Protein AF-A0A7S0B113-F1 (afdb_monomer_lite)

Secondary structure (DSSP, 8-state):
-PPPHHHHHTTSS-EEEEEEEEESS---EEEETTEEEEEEPPTTSPPPP--SS---EEEEEEEEEEE-----HHHHHTT--HHHHHHHHHHHHHHTT-SEEEEESEEHHHHHHHHHHHHHTT--EEEE--EEEEETTTEEEEEE--EEEETTTEEEEEEEEEESSS-TTSTT---TT-SS--EEEEEEEEEPP--TT--TTS--EEEEEEEE---SS-HHHHHHHHH--

Sequence (229 aa):
RVWEAPDIMRWSTRMRSCRLLATGFSMGIVLHHDFMAMFFWPSGRQAPSKDKQGYEAIAAFTVMSFNLRYDNAEDYRHGRGWEHRRAAVAALIAKHEADIVGIQEGLAGQLRQLQSDLLESNANYSSCGVARDLYLGWFPTGEHCAILFRRDSVDCLEESTFALSETPSRLGSRSWDSACPRIATYGWFRIRRAEEGADERSPCLCALLLNTHLDHRSEQARAEGSRLI

Structure (mmCIF, N/CA/C/O backbone):
data_AF-A0A7S0B113-F1
#
_entry.id   AF-A0A7S0B113-F1
#
loop_
_atom_site.group_PDB
_atom_site.id
_atom_site.type_symbol
_atom_site.label_atom_id
_atom_site.label_alt_id
_atom_site.label_comp_id
_atom_site.label_asym_id
_atom_site.label_entity_id
_atom_site.label_seq_id
_atom_site.pdbx_PDB_ins_code
_atom_site.Cartn_x
_atom_site.Cartn_y
_atom_site.Cartn_z
_atom_site.occupancy
_atom_site.B_iso_or_equiv
_atom_site.auth_seq_id
_atom_site.auth_comp_id
_atom_site.auth_asym_id
_atom_site.auth_atom_id
_atom_site.pdbx_PDB_model_num
ATOM 1 N N . ARG A 1 1 ? -19.783 -6.552 -17.815 1.00 48.31 1 ARG A N 1
ATOM 2 C CA . ARG A 1 1 ? -20.297 -7.491 -16.784 1.00 48.31 1 ARG A CA 1
ATOM 3 C C . ARG A 1 1 ? -19.688 -7.035 -15.466 1.00 48.31 1 ARG A C 1
ATOM 5 O O . ARG A 1 1 ? -18.475 -6.887 -15.436 1.00 48.31 1 ARG A O 1
ATOM 12 N N . VAL A 1 2 ? -20.500 -6.713 -14.459 1.00 50.31 2 VAL A N 1
ATOM 13 C CA . VAL A 1 2 ? -20.007 -6.315 -13.126 1.00 50.31 2 VAL A CA 1
ATOM 14 C C . VAL A 1 2 ? -19.483 -7.574 -12.434 1.00 50.31 2 VAL A C 1
ATOM 16 O O . VAL A 1 2 ? -20.152 -8.603 -12.499 1.00 50.31 2 VAL A O 1
ATOM 19 N N . TRP A 1 3 ? -18.267 -7.526 -11.890 1.00 43.97 3 TRP A N 1
ATOM 20 C CA . TRP A 1 3 ? -17.642 -8.673 -11.224 1.00 43.97 3 TRP A CA 1
ATOM 21 C C . TRP A 1 3 ? -18.123 -8.761 -9.777 1.00 43.97 3 TRP A C 1
ATOM 23 O O . TRP A 1 3 ? -18.221 -7.735 -9.106 1.00 43.97 3 TRP A O 1
ATOM 33 N N . GLU A 1 4 ? -18.392 -9.971 -9.286 1.00 45.41 4 GLU A N 1
ATOM 34 C CA . GLU A 1 4 ? -18.739 -10.209 -7.882 1.00 45.41 4 GLU A CA 1
ATOM 35 C C . GLU A 1 4 ? -17.517 -10.693 -7.079 1.00 45.41 4 GLU A C 1
ATOM 37 O O . GLU A 1 4 ? -16.486 -11.086 -7.631 1.00 45.41 4 GLU A O 1
ATOM 42 N N . ALA A 1 5 ? -17.618 -10.686 -5.746 1.00 48.84 5 ALA A N 1
ATOM 43 C CA . ALA A 1 5 ? -16.545 -11.104 -4.836 1.00 48.84 5 ALA A CA 1
ATOM 44 C C . ALA A 1 5 ? -15.865 -12.457 -5.190 1.00 48.84 5 ALA A C 1
ATOM 46 O O . ALA A 1 5 ? -14.634 -12.533 -5.094 1.00 48.84 5 ALA A O 1
ATOM 47 N N . PRO A 1 6 ? -16.586 -13.515 -5.629 1.00 47.25 6 PRO A N 1
ATOM 48 C CA . PRO A 1 6 ? -15.964 -14.781 -6.030 1.00 47.25 6 PRO A CA 1
ATOM 49 C C . PRO A 1 6 ? -15.078 -14.667 -7.276 1.00 47.25 6 PRO A C 1
ATOM 51 O O . PRO A 1 6 ? -14.086 -15.389 -7.390 1.00 47.25 6 PRO A O 1
ATOM 54 N N . ASP A 1 7 ? -15.411 -13.758 -8.195 1.00 49.94 7 ASP A N 1
ATOM 55 C CA . ASP A 1 7 ? -14.657 -13.554 -9.429 1.00 49.94 7 ASP A CA 1
ATOM 56 C C . ASP A 1 7 ? -13.338 -12.814 -9.153 1.00 49.94 7 ASP A C 1
ATOM 58 O O . ASP A 1 7 ? -12.309 -13.122 -9.756 1.00 49.94 7 ASP A O 1
ATOM 62 N N . ILE A 1 8 ? -13.337 -11.895 -8.180 1.00 50.84 8 ILE A N 1
ATOM 63 C CA . ILE A 1 8 ? -12.128 -11.190 -7.725 1.00 50.84 8 ILE A CA 1
ATOM 64 C C . ILE A 1 8 ? -11.171 -12.134 -7.005 1.00 50.84 8 ILE A C 1
ATOM 66 O O . ILE A 1 8 ? -9.978 -12.118 -7.291 1.00 50.84 8 ILE A O 1
ATOM 70 N N . MET A 1 9 ? -11.679 -12.983 -6.111 1.00 45.66 9 MET A N 1
ATOM 71 C CA . MET A 1 9 ? -10.859 -13.912 -5.318 1.00 45.66 9 MET A CA 1
ATOM 72 C C . MET A 1 9 ? -10.105 -14.943 -6.173 1.00 45.66 9 MET A C 1
ATOM 74 O O . MET A 1 9 ? -9.096 -15.487 -5.734 1.00 45.66 9 MET A O 1
ATOM 78 N N . ARG A 1 10 ? -10.571 -15.220 -7.399 1.00 45.91 10 ARG A N 1
ATOM 79 C CA . ARG A 1 10 ? -9.872 -16.098 -8.353 1.00 45.91 10 ARG A CA 1
ATOM 80 C C . ARG A 1 10 ? -8.735 -15.405 -9.110 1.00 45.91 10 ARG A C 1
ATOM 82 O O . ARG A 1 10 ? -7.944 -16.104 -9.738 1.00 45.91 10 ARG A O 1
ATOM 89 N N . TRP A 1 11 ? -8.669 -14.071 -9.095 1.00 40.38 11 TRP A N 1
ATOM 90 C CA . TRP A 1 11 ? -7.776 -13.287 -9.960 1.00 40.38 11 TRP A CA 1
ATOM 91 C C . TRP A 1 11 ? -6.886 -12.283 -9.225 1.00 40.38 11 TRP A C 1
ATOM 93 O O . TRP A 1 11 ? -5.783 -12.016 -9.703 1.00 40.38 11 TRP A O 1
ATOM 103 N N . SER A 1 12 ? -7.297 -11.758 -8.064 1.00 40.91 12 SER A N 1
ATOM 104 C CA . SER A 1 12 ? -6.331 -11.167 -7.142 1.00 40.91 12 SER A CA 1
ATOM 105 C C . SER A 1 12 ? -5.457 -12.315 -6.656 1.00 40.91 12 SER A C 1
ATOM 107 O O . SER A 1 12 ? -5.905 -13.255 -6.005 1.00 40.91 12 SER A O 1
ATOM 109 N N . THR A 1 13 ? -4.196 -12.314 -7.070 1.00 39.47 13 THR A N 1
ATOM 110 C CA . THR A 1 13 ? -3.318 -13.466 -6.861 1.00 39.47 13 THR A CA 1
ATOM 111 C C . THR A 1 13 ? -3.114 -13.773 -5.376 1.00 39.47 13 THR A C 1
ATOM 113 O O . THR A 1 13 ? -2.747 -14.904 -5.056 1.00 39.47 13 THR A O 1
ATOM 116 N N . ARG A 1 14 ? -3.357 -12.810 -4.464 1.00 57.06 14 ARG A N 1
ATOM 117 C CA . ARG A 1 14 ? -3.240 -12.954 -3.001 1.00 57.06 14 ARG A CA 1
ATOM 118 C C . ARG A 1 14 ? -4.110 -11.921 -2.261 1.00 57.06 14 ARG A C 1
ATOM 120 O O . ARG A 1 14 ? -3.672 -10.796 -2.053 1.00 57.06 14 ARG A O 1
ATOM 127 N N . MET A 1 15 ? -5.314 -12.299 -1.826 1.00 51.59 15 MET A N 1
ATOM 128 C CA . MET A 1 15 ? -6.054 -11.576 -0.776 1.00 51.59 15 MET A CA 1
ATOM 129 C C . MET A 1 15 ? -5.970 -12.381 0.519 1.00 51.59 15 MET A C 1
ATOM 131 O O . MET A 1 15 ? -6.267 -13.577 0.522 1.00 51.59 15 MET A O 1
ATOM 135 N N . ARG A 1 16 ? -5.567 -11.743 1.623 1.00 66.31 16 ARG A N 1
ATOM 136 C CA . ARG A 1 16 ? -5.584 -12.362 2.957 1.00 66.31 16 ARG A CA 1
ATOM 137 C C . ARG A 1 16 ? -6.008 -11.348 4.007 1.00 66.31 16 ARG A C 1
ATOM 139 O O . ARG A 1 16 ? -5.510 -10.229 4.014 1.00 66.31 16 ARG A O 1
ATOM 146 N N . SER A 1 17 ? -6.900 -11.761 4.902 1.00 56.00 17 SER A N 1
ATOM 147 C CA . SER A 1 17 ? -7.325 -10.984 6.069 1.00 56.00 17 SER A CA 1
ATOM 148 C C . SER A 1 17 ? -7.042 -11.766 7.344 1.00 56.00 17 SER A C 1
ATOM 150 O O . SER A 1 17 ? -7.318 -12.967 7.392 1.00 56.00 17 SER A O 1
ATOM 152 N N . CYS A 1 18 ? -6.550 -11.097 8.380 1.00 67.62 18 CYS A N 1
ATOM 153 C CA . CYS A 1 18 ? -6.326 -11.689 9.692 1.00 67.62 18 CYS A CA 1
ATOM 154 C C . CYS A 1 18 ? -6.860 -10.748 10.774 1.00 67.62 18 CYS A C 1
ATOM 156 O O . CYS A 1 18 ? -6.548 -9.556 10.771 1.00 67.62 18 CYS A O 1
ATOM 158 N N . ARG A 1 19 ? -7.666 -11.283 11.697 1.00 67.38 19 ARG A N 1
ATOM 159 C CA . ARG A 1 19 ? -8.078 -10.559 12.901 1.00 67.38 19 ARG A CA 1
ATOM 160 C C . ARG A 1 19 ? -7.013 -10.758 13.967 1.00 67.38 19 ARG A C 1
ATOM 162 O O . ARG A 1 19 ? -6.698 -11.896 14.312 1.00 67.38 19 ARG A O 1
ATOM 169 N N . LEU A 1 20 ? -6.479 -9.659 14.480 1.00 61.19 20 LEU A N 1
ATOM 170 C CA . LEU A 1 20 ? -5.424 -9.667 15.480 1.00 61.19 20 LEU A CA 1
ATOM 171 C C . LEU A 1 20 ? -5.986 -9.299 16.844 1.00 61.19 20 LEU A C 1
ATOM 173 O O . LEU A 1 20 ? -6.752 -8.347 16.989 1.00 61.19 20 LEU A O 1
ATOM 177 N N . LEU A 1 21 ? -5.601 -10.094 17.839 1.00 53.69 21 LEU A N 1
ATOM 178 C CA . LEU A 1 21 ? -5.971 -9.919 19.236 1.00 53.69 21 LEU A CA 1
ATOM 179 C C . LEU A 1 21 ? -4.705 -9.584 20.018 1.00 53.69 21 LEU A C 1
ATOM 181 O O . LEU A 1 21 ? -3.816 -10.423 20.145 1.00 53.69 21 LEU A O 1
ATOM 185 N N . ALA A 1 22 ? -4.621 -8.358 20.532 1.00 54.69 22 ALA A N 1
ATOM 186 C CA . ALA A 1 22 ? -3.549 -7.974 21.438 1.00 54.69 22 ALA A CA 1
ATOM 187 C C . ALA A 1 22 ? -3.977 -8.278 22.878 1.00 54.69 22 ALA A C 1
ATOM 189 O O . ALA A 1 22 ? -4.770 -7.550 23.478 1.00 54.69 22 ALA A O 1
ATOM 190 N N . THR A 1 23 ? -3.452 -9.366 23.434 1.00 47.56 23 THR A N 1
ATOM 191 C CA . THR A 1 23 ? -3.652 -9.757 24.833 1.00 47.56 23 THR A CA 1
ATOM 192 C C . THR A 1 23 ? -2.383 -9.432 25.605 1.00 47.56 23 THR A C 1
ATOM 194 O O . THR A 1 23 ? -1.395 -10.092 25.333 1.00 47.56 23 THR A O 1
ATOM 197 N N . GLY A 1 24 ? -2.400 -8.446 26.514 1.00 40.19 24 GLY A N 1
ATOM 198 C CA . GLY A 1 24 ? -1.461 -8.142 27.627 1.00 40.19 24 GLY A CA 1
ATOM 199 C C . GLY A 1 24 ? 0.074 -8.286 27.494 1.00 40.19 24 GLY A C 1
ATOM 200 O O . GLY A 1 24 ? 0.802 -7.479 28.059 1.00 40.19 24 GLY A O 1
ATOM 201 N N . PHE A 1 25 ? 0.578 -9.302 26.805 1.00 43.53 25 PHE A N 1
ATOM 202 C CA . PHE A 1 25 ? 1.964 -9.675 26.575 1.00 43.53 25 PHE A CA 1
ATOM 203 C C . PHE A 1 25 ? 2.085 -10.360 25.204 1.00 43.53 25 PHE A C 1
ATOM 205 O O . PHE A 1 25 ? 1.951 -11.578 25.112 1.00 43.53 25 PHE A O 1
ATOM 212 N N . SER A 1 26 ? 2.374 -9.615 24.134 1.00 38.03 26 SER A N 1
ATOM 213 C CA . SER A 1 26 ? 2.901 -10.224 22.903 1.00 38.03 26 SER A CA 1
ATOM 214 C C . SER A 1 26 ? 3.464 -9.189 21.933 1.00 38.03 26 SER A C 1
ATOM 216 O O . SER A 1 26 ? 2.735 -8.338 21.427 1.00 38.03 26 SER A O 1
ATOM 218 N N . MET A 1 27 ? 4.750 -9.338 21.616 1.00 36.97 27 MET A N 1
ATOM 219 C CA . MET A 1 27 ? 5.329 -8.924 20.341 1.00 36.97 27 MET A CA 1
ATOM 220 C C . MET A 1 27 ? 4.936 -10.008 19.329 1.00 36.97 27 MET A C 1
ATOM 222 O O . MET A 1 27 ? 5.442 -11.126 19.385 1.00 36.97 27 MET A O 1
ATOM 226 N N . GLY A 1 28 ? 3.947 -9.728 18.485 1.00 43.09 28 GLY A N 1
ATOM 227 C CA . GLY A 1 28 ? 3.534 -10.621 17.401 1.00 43.09 28 GLY A CA 1
ATOM 228 C C . GLY A 1 28 ? 4.085 -10.113 16.075 1.00 43.09 28 GLY A C 1
ATOM 229 O O . GLY A 1 28 ? 4.045 -8.909 15.832 1.00 43.09 28 GLY A O 1
ATOM 230 N N . ILE A 1 29 ? 4.586 -11.014 15.229 1.00 44.81 29 ILE A N 1
ATOM 231 C CA . ILE A 1 29 ? 4.904 -10.705 13.833 1.00 44.81 29 ILE A CA 1
ATOM 232 C C . ILE A 1 29 ? 3.926 -11.486 12.963 1.00 44.81 29 ILE A C 1
ATOM 234 O O . ILE A 1 29 ? 3.925 -12.717 12.981 1.00 44.81 29 ILE A O 1
ATOM 238 N N . VAL A 1 30 ? 3.090 -10.785 12.199 1.00 49.97 30 VAL A N 1
ATOM 239 C CA . VAL A 1 30 ? 2.337 -11.421 11.112 1.00 49.97 30 VAL A CA 1
ATOM 240 C C . VAL A 1 30 ? 3.153 -11.240 9.852 1.00 49.97 30 VAL A C 1
ATOM 242 O O . VAL A 1 30 ? 3.221 -10.133 9.325 1.00 49.97 30 VAL A O 1
ATOM 245 N N . LEU A 1 31 ? 3.783 -12.320 9.393 1.00 39.78 31 LEU A N 1
ATOM 246 C CA . LEU A 1 31 ? 4.480 -12.350 8.114 1.00 39.78 31 LEU A CA 1
ATOM 247 C C . LEU A 1 31 ? 3.558 -12.930 7.054 1.00 39.78 31 LEU A C 1
ATOM 249 O O . LEU A 1 31 ? 3.201 -14.108 7.079 1.00 39.78 31 LEU A O 1
ATOM 253 N N . HIS A 1 32 ? 3.213 -12.095 6.088 1.00 53.94 32 HIS A N 1
ATOM 254 C CA . HIS A 1 32 ? 2.831 -12.538 4.767 1.00 53.94 32 HIS A CA 1
ATOM 255 C C . HIS A 1 32 ? 3.933 -12.158 3.783 1.00 53.94 32 HIS A C 1
ATOM 257 O O . HIS A 1 32 ? 4.599 -11.152 3.993 1.00 53.94 32 HIS A O 1
ATOM 263 N N . HIS A 1 33 ? 4.110 -12.917 2.694 1.00 52.25 33 HIS A N 1
ATOM 264 C CA . HIS A 1 33 ? 5.141 -12.638 1.673 1.00 52.25 33 HIS A CA 1
ATOM 265 C C . HIS A 1 33 ? 5.191 -11.175 1.180 1.00 52.25 33 HIS A C 1
ATOM 267 O O . HIS A 1 33 ? 6.213 -10.767 0.641 1.00 52.25 33 HIS A O 1
ATOM 273 N N . ASP A 1 34 ? 4.113 -10.409 1.379 1.00 61.09 34 ASP A N 1
ATOM 274 C CA . ASP A 1 34 ? 3.922 -9.051 0.874 1.00 61.09 34 ASP A CA 1
ATOM 275 C C . ASP A 1 34 ? 3.471 -8.051 1.980 1.00 61.09 34 ASP A C 1
ATOM 277 O O . ASP A 1 34 ? 3.183 -6.892 1.695 1.00 61.09 34 ASP A O 1
ATOM 281 N N . PHE A 1 35 ? 3.368 -8.475 3.252 1.00 51.22 35 PHE A N 1
ATOM 282 C CA . PHE A 1 35 ? 2.883 -7.631 4.359 1.00 51.22 35 PHE A CA 1
ATOM 283 C C . PHE A 1 35 ? 3.424 -8.094 5.713 1.00 51.22 35 PHE A C 1
ATOM 285 O O . PHE A 1 35 ? 3.303 -9.271 6.055 1.00 51.22 35 PHE A O 1
ATOM 292 N N . MET A 1 36 ? 3.964 -7.162 6.496 1.00 55.97 36 MET A N 1
ATOM 293 C CA . MET A 1 36 ? 4.510 -7.414 7.826 1.00 55.97 36 MET A CA 1
ATOM 294 C C . MET A 1 36 ? 3.885 -6.467 8.852 1.00 55.97 36 MET A C 1
ATOM 296 O O . MET A 1 36 ? 3.808 -5.264 8.630 1.00 55.97 36 MET A O 1
ATOM 300 N N . ALA A 1 37 ? 3.462 -6.996 9.998 1.00 57.75 37 ALA A N 1
ATOM 301 C CA . ALA A 1 37 ? 2.992 -6.191 11.127 1.00 57.75 37 ALA A CA 1
ATOM 302 C C . ALA A 1 37 ? 3.757 -6.565 12.399 1.00 57.75 37 ALA A C 1
ATOM 304 O O . ALA A 1 37 ? 3.880 -7.753 12.694 1.00 57.75 37 ALA A O 1
ATOM 305 N N . MET A 1 38 ? 4.240 -5.563 13.138 1.00 58.03 38 MET A N 1
ATOM 306 C CA . MET A 1 38 ? 4.925 -5.689 14.428 1.00 58.03 38 MET A CA 1
ATOM 307 C C . MET A 1 38 ? 4.212 -4.862 15.507 1.00 58.03 38 MET A C 1
ATOM 309 O O . MET A 1 38 ? 3.807 -3.725 15.264 1.00 58.03 38 MET A O 1
ATOM 313 N N . PHE A 1 39 ? 4.084 -5.410 16.719 1.00 59.12 39 PHE A N 1
ATOM 314 C CA . PHE A 1 39 ? 3.346 -4.788 17.831 1.00 59.12 39 PHE A CA 1
ATOM 315 C C . PHE A 1 39 ? 4.270 -4.326 18.950 1.00 59.12 39 PHE A C 1
ATOM 317 O O . PHE A 1 39 ? 5.107 -5.101 19.414 1.00 59.12 39 PHE A O 1
ATOM 324 N N . PHE A 1 40 ? 4.069 -3.092 19.422 1.00 52.00 40 PHE A N 1
ATOM 325 C CA . PHE A 1 40 ? 4.835 -2.520 20.526 1.00 52.00 40 PHE A CA 1
ATOM 326 C C . PHE A 1 40 ? 3.907 -1.998 21.624 1.00 52.00 40 PHE A C 1
ATOM 328 O O . PHE A 1 40 ? 2.949 -1.266 21.375 1.00 52.00 40 PHE A O 1
ATOM 335 N N . TRP A 1 41 ? 4.216 -2.370 22.865 1.00 47.47 41 TRP A N 1
ATOM 336 C CA . TRP A 1 41 ? 3.544 -1.850 24.051 1.00 47.47 41 TRP A CA 1
ATOM 337 C C . TRP A 1 41 ? 4.295 -0.619 24.577 1.00 47.47 41 TRP A C 1
ATOM 339 O O . TRP A 1 41 ? 5.520 -0.693 24.713 1.00 47.47 41 TRP A O 1
ATOM 349 N N . PRO A 1 42 ? 3.620 0.495 24.922 1.00 43.12 42 PRO A N 1
ATOM 350 C CA . PRO A 1 42 ? 4.294 1.632 25.535 1.00 43.12 42 PRO A CA 1
ATOM 351 C C . PRO A 1 42 ? 4.868 1.222 26.899 1.00 43.12 42 PRO A C 1
ATOM 353 O O . PRO A 1 42 ? 4.134 0.869 27.826 1.00 43.12 42 PRO A O 1
ATOM 356 N N . SER A 1 43 ? 6.191 1.267 27.041 1.00 37.69 43 SER A N 1
ATOM 357 C CA . SER A 1 43 ? 6.873 1.032 28.314 1.00 37.69 43 SER A CA 1
ATOM 358 C C . SER A 1 43 ? 6.453 2.093 29.339 1.00 37.69 43 SER A C 1
ATOM 360 O O . SER A 1 43 ? 6.701 3.277 29.121 1.00 37.69 43 SER A O 1
ATOM 362 N N . GLY A 1 44 ? 5.829 1.684 30.452 1.00 41.19 44 GLY A N 1
ATOM 363 C CA . GLY A 1 44 ? 5.539 2.586 31.580 1.00 41.19 44 GLY A CA 1
ATOM 364 C C . GLY A 1 44 ? 4.218 2.383 32.332 1.00 41.19 44 GLY A C 1
ATOM 365 O O . GLY A 1 44 ? 4.006 3.062 33.332 1.00 41.19 44 GLY A O 1
ATOM 366 N N . ARG A 1 45 ? 3.329 1.468 31.915 1.00 46.66 45 ARG A N 1
ATOM 367 C CA . ARG A 1 45 ? 2.113 1.125 32.686 1.00 46.66 45 ARG A CA 1
ATOM 368 C C . ARG A 1 45 ? 2.214 -0.277 33.284 1.00 46.66 45 ARG A C 1
ATOM 370 O O . ARG A 1 45 ? 2.660 -1.201 32.606 1.00 46.66 45 ARG A O 1
ATOM 377 N N . GLN A 1 46 ? 1.824 -0.408 34.556 1.00 39.59 46 GLN A N 1
ATOM 378 C CA . GLN A 1 46 ? 1.752 -1.683 35.276 1.00 39.59 46 GLN A CA 1
ATOM 379 C C . GLN A 1 46 ? 0.918 -2.698 34.486 1.00 39.59 46 GLN A C 1
ATOM 381 O O . GLN A 1 46 ? -0.146 -2.361 33.965 1.00 39.59 46 GLN A O 1
ATOM 386 N N . ALA A 1 47 ? 1.408 -3.937 34.413 1.00 40.69 47 ALA A N 1
ATOM 387 C CA . ALA A 1 47 ? 0.638 -5.051 33.880 1.00 40.69 47 ALA A CA 1
ATOM 388 C C . ALA A 1 47 ? -0.653 -5.236 34.707 1.00 40.69 47 ALA A C 1
ATOM 390 O O . ALA A 1 47 ? -0.589 -5.104 35.934 1.00 40.69 47 ALA A O 1
ATOM 391 N N . PRO A 1 48 ? -1.800 -5.562 34.080 1.00 41.47 48 PRO A N 1
ATOM 392 C CA . PRO A 1 48 ? -3.002 -5.938 34.820 1.00 41.47 48 PRO A CA 1
ATOM 393 C C . PRO A 1 48 ? -2.695 -7.112 35.766 1.00 41.47 48 PRO A C 1
ATOM 395 O O . PRO A 1 48 ? -1.956 -8.032 35.394 1.00 41.47 48 PRO A O 1
ATOM 398 N N . SER A 1 49 ? -3.221 -7.077 36.995 1.00 38.84 49 SER A N 1
ATOM 399 C CA . SER A 1 49 ? -3.004 -8.136 37.987 1.00 38.84 49 SER A CA 1
ATOM 400 C C . SER A 1 49 ? -3.588 -9.473 37.514 1.00 38.84 49 SER A C 1
ATOM 402 O O . SER A 1 49 ? -4.589 -9.530 36.800 1.00 38.84 49 SER A O 1
ATOM 404 N N . LYS A 1 50 ? -2.933 -10.575 37.907 1.00 40.41 50 LYS A N 1
ATOM 405 C CA . LYS A 1 50 ? -3.355 -11.959 37.634 1.00 40.41 50 LYS A CA 1
ATOM 406 C C . LYS A 1 50 ? -4.600 -12.335 38.454 1.00 40.41 50 LYS A C 1
ATOM 408 O O . LYS A 1 50 ? -4.507 -13.193 39.325 1.00 40.41 50 LYS A O 1
ATOM 413 N N . ASP A 1 51 ? -5.761 -11.770 38.154 1.00 41.28 51 ASP A N 1
ATOM 414 C CA . ASP A 1 51 ? -7.014 -12.191 38.787 1.00 41.28 51 ASP A CA 1
ATOM 415 C C . ASP A 1 51 ? -7.964 -12.829 37.761 1.00 41.28 51 ASP A C 1
ATOM 417 O O . ASP A 1 51 ? -8.688 -12.166 37.037 1.00 41.28 51 ASP A O 1
ATOM 421 N N . LYS A 1 52 ? -7.890 -14.166 37.687 1.00 41.28 52 LYS A N 1
ATOM 422 C CA . LYS A 1 52 ? -8.930 -15.164 37.330 1.00 41.28 52 LYS A CA 1
ATOM 423 C C . LYS A 1 52 ? -10.048 -14.824 36.315 1.00 41.28 52 LYS A C 1
ATOM 425 O O . LYS A 1 52 ? -11.134 -15.392 36.403 1.00 41.28 52 LYS A O 1
ATOM 430 N N . GLN A 1 53 ? -9.757 -14.068 35.268 1.00 36.72 53 GLN A N 1
ATOM 431 C CA . GLN A 1 53 ? -10.441 -14.129 33.971 1.00 36.72 53 GLN A CA 1
ATOM 432 C C . GLN A 1 53 ? -9.372 -13.975 32.882 1.00 36.72 53 GLN A C 1
ATOM 434 O O . GLN A 1 53 ? -8.347 -13.338 33.111 1.00 36.72 53 GLN A O 1
ATOM 439 N N . GLY A 1 54 ? -9.524 -14.684 31.759 1.00 42.72 54 GLY A N 1
ATOM 440 C CA . GLY A 1 54 ? -8.507 -14.748 30.700 1.00 42.72 54 GLY A CA 1
ATOM 441 C C . GLY A 1 54 ? -8.037 -13.361 30.251 1.00 42.72 54 GLY A C 1
ATOM 442 O O . GLY A 1 54 ? -8.755 -12.386 30.437 1.00 42.72 54 GLY A O 1
ATOM 443 N N . TYR A 1 55 ? -6.830 -13.269 29.682 1.00 45.44 55 TYR A N 1
ATOM 444 C CA . TYR A 1 55 ? -6.274 -12.000 29.204 1.00 45.44 55 TYR A CA 1
ATOM 445 C C . TYR A 1 55 ? -7.302 -11.238 28.355 1.00 45.44 55 TYR A C 1
ATOM 447 O O . TYR A 1 55 ? -7.628 -11.661 27.246 1.00 45.44 55 TYR A O 1
ATOM 455 N N . GLU A 1 56 ? -7.818 -10.131 28.884 1.00 53.62 56 GLU A N 1
ATOM 456 C CA . GLU A 1 56 ? -8.774 -9.293 28.173 1.00 53.62 56 GLU A CA 1
ATOM 457 C C . GLU A 1 56 ? -8.057 -8.646 26.978 1.00 53.62 56 GLU A C 1
ATOM 459 O O . GLU A 1 56 ? -6.938 -8.132 27.110 1.00 53.62 56 GLU A O 1
ATOM 464 N N . ALA A 1 57 ? -8.650 -8.729 25.785 1.00 54.94 57 ALA A N 1
ATOM 465 C CA . ALA A 1 57 ? -8.064 -8.124 24.594 1.00 54.94 57 ALA A CA 1
ATOM 466 C C . ALA A 1 57 ? -8.057 -6.598 24.764 1.00 54.94 57 ALA A C 1
ATOM 468 O O . ALA A 1 57 ? -9.097 -5.980 24.970 1.00 54.94 57 ALA A O 1
ATOM 469 N N . ILE A 1 58 ? -6.877 -5.985 24.687 1.00 60.56 58 ILE A N 1
ATOM 470 C CA . ILE A 1 58 ? -6.706 -4.543 24.924 1.00 60.56 58 ILE A CA 1
ATOM 471 C C . ILE A 1 58 ? -7.150 -3.745 23.690 1.00 60.56 58 ILE A C 1
ATOM 473 O O . ILE A 1 58 ? -7.678 -2.641 23.817 1.00 60.56 58 ILE A O 1
ATOM 477 N N . ALA A 1 59 ? -6.978 -4.340 22.509 1.00 66.88 59 ALA A N 1
ATOM 478 C CA . ALA A 1 59 ? -7.560 -3.920 21.245 1.00 66.88 59 ALA A CA 1
ATOM 479 C C . ALA A 1 59 ? -7.671 -5.141 20.315 1.00 66.88 59 ALA A C 1
ATOM 481 O O . ALA A 1 59 ? -6.814 -6.033 20.334 1.00 66.88 59 ALA A O 1
ATOM 482 N N . ALA A 1 60 ? -8.719 -5.168 19.495 1.00 76.69 60 ALA A N 1
ATOM 483 C CA . ALA A 1 60 ? -8.869 -6.106 18.392 1.00 76.69 60 ALA A CA 1
ATOM 484 C C . ALA A 1 60 ? -8.998 -5.297 17.107 1.00 76.69 60 ALA A C 1
ATOM 486 O O . ALA A 1 60 ? -9.790 -4.360 17.060 1.00 76.69 60 ALA A O 1
ATOM 487 N N . PHE A 1 61 ? -8.230 -5.656 16.088 1.00 85.38 61 PHE A N 1
ATOM 488 C CA . PHE A 1 61 ? -8.276 -4.977 14.800 1.00 85.38 61 PHE A CA 1
ATOM 489 C C . PHE A 1 61 ? -8.005 -5.973 13.677 1.00 85.38 61 PHE A C 1
ATOM 491 O O . PHE A 1 61 ? -7.371 -7.016 13.880 1.00 85.38 61 PHE A O 1
ATOM 498 N N . THR A 1 62 ? -8.515 -5.669 12.494 1.00 89.00 62 THR A N 1
ATOM 499 C CA . THR A 1 62 ? -8.378 -6.523 11.317 1.00 89.00 62 THR A CA 1
ATOM 500 C C . THR A 1 62 ? -7.377 -5.916 10.350 1.00 89.00 62 THR A C 1
ATOM 502 O O . THR A 1 62 ? -7.518 -4.771 9.925 1.00 89.00 62 THR A O 1
ATOM 505 N N . VAL A 1 63 ? -6.382 -6.710 9.959 1.00 90.44 63 VAL A N 1
ATOM 506 C CA . VAL A 1 63 ? -5.444 -6.354 8.891 1.00 90.44 63 VAL A CA 1
ATOM 507 C C . VAL A 1 63 ? -5.757 -7.137 7.629 1.00 90.44 63 VAL A C 1
ATOM 509 O O . VAL A 1 63 ? -6.118 -8.317 7.682 1.00 90.44 63 VAL A O 1
ATOM 512 N N . MET A 1 64 ? -5.583 -6.497 6.482 1.00 92.81 64 MET A N 1
ATOM 513 C CA . MET A 1 64 ? -5.713 -7.124 5.174 1.00 92.81 64 MET A CA 1
ATOM 514 C C . MET A 1 64 ? -4.497 -6.795 4.310 1.00 92.81 64 MET A C 1
ATOM 516 O O . MET A 1 64 ? -3.993 -5.681 4.344 1.00 92.81 64 MET A O 1
ATOM 520 N N . SER A 1 65 ? -4.039 -7.756 3.512 1.00 92.50 65 SER A N 1
ATOM 521 C CA . SER A 1 65 ? -3.139 -7.501 2.386 1.00 92.50 65 SER A CA 1
ATOM 522 C C . SER A 1 65 ? -3.873 -7.833 1.092 1.00 92.50 65 SER A C 1
ATOM 524 O O . SER A 1 65 ? -4.501 -8.897 0.989 1.00 92.50 65 SER A O 1
ATOM 526 N N . PHE A 1 66 ? -3.853 -6.897 0.145 1.00 93.88 66 PHE A N 1
ATOM 527 C CA . PHE A 1 66 ? -4.637 -6.969 -1.078 1.00 93.88 66 PHE A CA 1
ATOM 528 C C . PHE A 1 66 ? -3.895 -6.321 -2.255 1.00 93.88 66 PHE A C 1
ATOM 530 O O . PHE A 1 66 ? -3.840 -5.099 -2.406 1.00 93.88 66 PHE A O 1
ATOM 537 N N . ASN A 1 67 ? -3.387 -7.160 -3.157 1.00 95.38 67 ASN A N 1
ATOM 538 C CA . ASN A 1 67 ? -2.904 -6.700 -4.454 1.00 95.38 67 ASN A CA 1
ATOM 539 C C . ASN A 1 67 ? -4.108 -6.359 -5.347 1.00 95.38 67 ASN A C 1
ATOM 541 O O . ASN A 1 67 ? -4.907 -7.237 -5.686 1.00 95.38 67 ASN A O 1
ATOM 545 N N . LEU A 1 68 ? -4.240 -5.084 -5.724 1.00 94.75 68 LEU A N 1
ATOM 546 C CA . LEU A 1 68 ? -5.394 -4.584 -6.472 1.00 94.75 68 LEU A CA 1
ATOM 547 C C . LEU A 1 68 ? -5.395 -4.968 -7.942 1.00 94.75 68 LEU A C 1
ATOM 549 O O . LEU A 1 68 ? -6.450 -4.846 -8.568 1.00 94.75 68 LEU A O 1
ATOM 553 N N . ARG A 1 69 ? -4.254 -5.398 -8.489 1.00 94.69 69 ARG A N 1
ATOM 554 C CA . ARG A 1 69 ? -3.971 -5.433 -9.924 1.00 94.69 69 ARG A CA 1
ATOM 555 C C . ARG A 1 69 ? -4.102 -4.042 -10.560 1.00 94.69 69 ARG A C 1
ATOM 557 O O . ARG A 1 69 ? -5.207 -3.488 -10.650 1.00 94.69 69 ARG A O 1
ATOM 564 N N . TYR A 1 70 ? -2.984 -3.487 -11.026 1.00 95.19 70 TYR A N 1
ATOM 565 C CA . TYR A 1 70 ? -2.961 -2.116 -11.550 1.00 95.19 70 TYR A CA 1
ATOM 566 C C . TYR A 1 70 ? -3.883 -1.935 -12.764 1.00 95.19 70 TYR A C 1
ATOM 568 O O . TYR A 1 70 ? -4.127 -2.872 -13.531 1.00 95.19 70 TYR A O 1
ATOM 576 N N . ASP A 1 71 ? -4.408 -0.723 -12.940 1.00 96.31 71 ASP A N 1
ATOM 577 C CA . ASP A 1 71 ? -5.301 -0.408 -14.056 1.00 96.31 71 ASP A CA 1
ATOM 578 C C . ASP A 1 71 ? -4.540 -0.377 -15.391 1.00 96.31 71 ASP A C 1
ATOM 580 O O . ASP A 1 71 ? -3.611 0.414 -15.568 1.00 96.31 71 ASP A O 1
ATOM 584 N N . ASN A 1 72 ? -4.900 -1.263 -16.325 1.00 95.06 72 ASN A N 1
ATOM 585 C CA . ASN A 1 72 ? -4.163 -1.448 -17.574 1.00 95.06 72 ASN A CA 1
ATOM 586 C C . ASN A 1 72 ? -5.057 -1.862 -18.749 1.00 95.06 72 ASN A C 1
ATOM 588 O O . ASN A 1 72 ? -6.056 -2.564 -18.594 1.00 95.06 72 ASN A O 1
ATOM 592 N N . ALA A 1 73 ? -4.654 -1.453 -19.955 1.00 95.50 73 ALA A N 1
ATOM 593 C CA . ALA A 1 73 ? -5.421 -1.658 -21.185 1.00 95.50 73 ALA A CA 1
ATOM 594 C C . ALA A 1 73 ? -5.597 -3.136 -21.579 1.00 95.50 73 ALA A C 1
ATOM 596 O O . ALA A 1 73 ? -6.550 -3.477 -22.279 1.00 95.50 73 ALA A O 1
ATOM 597 N N . GLU A 1 74 ? -4.677 -4.014 -21.176 1.00 95.31 74 GLU A N 1
ATOM 598 C CA . GLU A 1 74 ? -4.782 -5.446 -21.462 1.00 95.31 74 GLU A CA 1
ATOM 599 C C . GLU A 1 74 ? -5.942 -6.076 -20.692 1.00 95.31 74 GLU A C 1
ATOM 601 O O . GLU A 1 74 ? -6.751 -6.795 -21.278 1.00 95.31 74 GLU A O 1
ATOM 606 N N . ASP A 1 75 ? -6.107 -5.726 -19.419 1.00 93.31 75 ASP A N 1
ATOM 607 C CA . ASP A 1 75 ? -7.230 -6.210 -18.627 1.00 93.31 75 ASP A CA 1
ATOM 608 C C . ASP A 1 75 ? -8.575 -5.703 -19.178 1.00 93.31 75 ASP A C 1
ATOM 610 O O . ASP A 1 75 ? -9.526 -6.486 -19.250 1.00 93.31 75 ASP A O 1
ATOM 614 N N . TYR A 1 76 ? -8.664 -4.468 -19.692 1.00 94.44 76 TYR A N 1
ATOM 615 C CA . TYR A 1 76 ? -9.868 -4.003 -20.409 1.00 94.44 76 TYR A CA 1
ATOM 616 C C . TYR A 1 76 ? -10.189 -4.847 -21.643 1.00 94.44 76 TYR A C 1
ATOM 618 O O . TYR A 1 76 ? -11.343 -5.242 -21.822 1.00 94.44 76 TYR A O 1
ATOM 626 N N . ARG A 1 77 ? -9.181 -5.192 -22.460 1.00 95.12 77 ARG A N 1
ATOM 627 C CA . ARG A 1 77 ? -9.358 -6.051 -23.648 1.00 95.12 77 ARG A CA 1
ATOM 628 C C . ARG A 1 77 ? -9.940 -7.424 -23.307 1.00 95.12 77 ARG A C 1
ATOM 630 O O . ARG A 1 77 ? -10.580 -8.043 -24.151 1.00 95.12 77 ARG A O 1
ATOM 637 N N . HIS A 1 78 ? -9.767 -7.878 -22.070 1.00 92.88 78 HIS A N 1
ATOM 638 C CA . HIS A 1 78 ? -10.322 -9.132 -21.570 1.00 92.88 78 HIS A CA 1
ATOM 639 C C . HIS A 1 78 ? -11.556 -8.962 -20.666 1.00 92.88 78 HIS A C 1
ATOM 641 O O . HIS A 1 78 ? -11.974 -9.922 -20.017 1.00 92.88 78 HIS A O 1
ATOM 647 N N . GLY A 1 79 ? -12.148 -7.763 -20.597 1.00 92.31 79 GLY A N 1
ATOM 648 C CA . GLY A 1 79 ? -13.331 -7.483 -19.777 1.00 92.31 79 GLY A CA 1
ATOM 649 C C . GLY A 1 79 ? -13.063 -7.419 -18.266 1.00 92.31 79 GLY A C 1
ATOM 650 O O . GLY A 1 79 ? -14.001 -7.523 -17.476 1.00 92.31 79 GLY A O 1
ATOM 651 N N . ARG A 1 80 ? -11.800 -7.232 -17.866 1.00 90.25 80 ARG A N 1
ATOM 652 C CA . ARG A 1 80 ? -11.281 -7.213 -16.483 1.00 90.25 80 ARG A CA 1
ATOM 653 C C . ARG A 1 80 ? -10.722 -5.852 -16.051 1.00 90.25 80 ARG A C 1
ATOM 655 O O . ARG A 1 80 ? -9.988 -5.777 -15.064 1.00 90.25 80 ARG A O 1
ATOM 662 N N . GLY A 1 81 ? -11.039 -4.790 -16.790 1.00 95.00 81 GLY A N 1
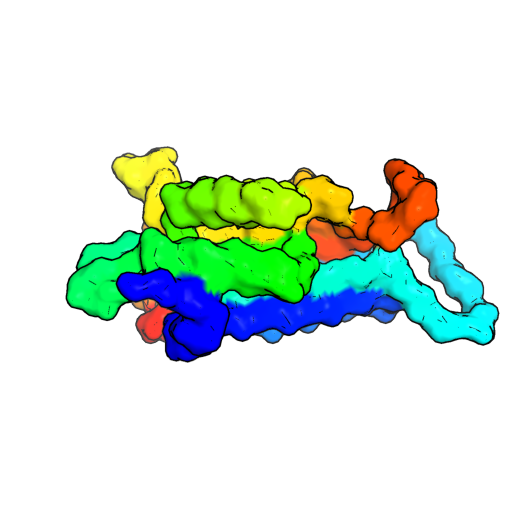ATOM 663 C CA . GLY A 1 81 ? -10.627 -3.424 -16.461 1.00 95.00 81 GLY A CA 1
A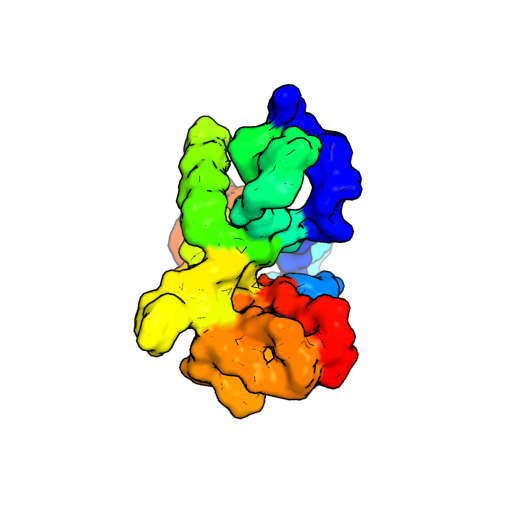TOM 664 C C . GLY A 1 81 ? -10.975 -3.037 -15.022 1.00 95.00 81 GLY A C 1
ATOM 665 O O . GLY A 1 81 ? -11.905 -3.595 -14.431 1.00 95.00 81 GLY A O 1
ATOM 666 N N . TRP A 1 82 ? -10.217 -2.105 -14.441 1.00 96.62 82 TRP A N 1
ATOM 667 C CA . TRP A 1 82 ? -10.414 -1.688 -13.050 1.00 96.62 82 TRP A CA 1
ATOM 668 C C . TRP A 1 82 ? -11.854 -1.253 -12.763 1.00 96.62 82 TRP A C 1
ATOM 670 O O . TRP A 1 82 ? -12.407 -1.642 -11.736 1.00 96.62 82 TRP A O 1
ATOM 680 N N . GLU A 1 83 ? -12.496 -0.545 -13.696 1.00 94.94 83 GLU A N 1
ATOM 681 C CA . GLU A 1 83 ? -13.889 -0.100 -13.566 1.00 94.94 83 GLU A CA 1
ATOM 682 C C . GLU A 1 83 ? -14.876 -1.251 -13.297 1.00 94.94 83 GLU A C 1
ATOM 684 O O . GLU A 1 83 ? -15.846 -1.080 -12.564 1.00 94.94 83 GLU A O 1
ATOM 689 N N . HIS A 1 84 ? -14.600 -2.451 -13.819 1.00 93.81 84 HIS A N 1
ATOM 690 C CA . HIS A 1 84 ? -15.441 -3.630 -13.615 1.00 93.81 84 HIS A CA 1
ATOM 691 C C . HIS A 1 84 ? -15.177 -4.346 -12.285 1.00 93.81 84 HIS A C 1
ATOM 693 O O . HIS A 1 84 ? -16.005 -5.153 -11.862 1.00 93.81 84 HIS A O 1
ATOM 699 N N . ARG A 1 85 ? -14.024 -4.086 -11.653 1.00 94.88 85 ARG A N 1
ATOM 700 C CA . ARG A 1 85 ? -13.552 -4.763 -10.431 1.00 94.88 85 ARG A CA 1
ATOM 701 C C . ARG A 1 85 ? -13.705 -3.901 -9.178 1.00 94.88 85 ARG A C 1
ATOM 703 O O . ARG A 1 85 ? -13.957 -4.441 -8.105 1.00 94.88 85 ARG A O 1
ATOM 710 N N . ARG A 1 86 ? -13.566 -2.580 -9.317 1.00 95.00 86 ARG A N 1
ATOM 711 C CA . ARG A 1 86 ? -13.542 -1.573 -8.244 1.00 95.00 86 ARG A CA 1
ATOM 712 C C . ARG A 1 86 ? -14.631 -1.784 -7.181 1.00 95.00 86 ARG A C 1
ATOM 714 O O . ARG A 1 86 ? -14.305 -1.933 -6.007 1.00 95.00 86 ARG A O 1
ATOM 721 N N . ALA A 1 87 ? -15.896 -1.896 -7.592 1.00 93.75 87 ALA A N 1
ATOM 722 C CA . ALA A 1 87 ? -17.019 -2.041 -6.661 1.00 93.75 87 ALA A CA 1
ATOM 723 C C . ALA A 1 87 ? -16.912 -3.303 -5.787 1.00 93.75 87 ALA A C 1
ATOM 725 O O . ALA A 1 87 ? -17.139 -3.256 -4.580 1.00 93.75 87 ALA A O 1
ATOM 726 N N . ALA A 1 88 ? -16.512 -4.435 -6.370 1.00 93.19 88 ALA A N 1
ATOM 72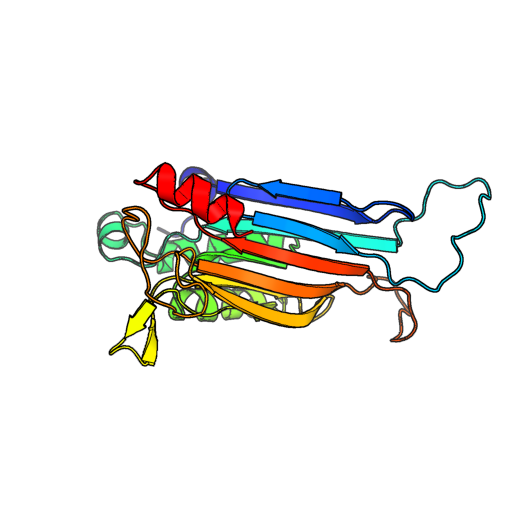7 C CA . ALA A 1 88 ? -16.374 -5.671 -5.612 1.00 93.19 88 ALA A CA 1
ATOM 728 C C . ALA A 1 88 ? -15.079 -5.717 -4.776 1.00 93.19 88 ALA A C 1
ATOM 730 O O . ALA A 1 88 ? -15.068 -6.368 -3.733 1.00 93.19 88 ALA A O 1
ATOM 731 N N . VAL A 1 89 ? -14.024 -4.976 -5.147 1.00 94.88 89 VAL A N 1
ATOM 732 C CA . VAL A 1 89 ? -12.866 -4.732 -4.262 1.00 94.88 89 VAL A CA 1
ATOM 733 C C . VAL A 1 89 ? -13.307 -3.976 -3.006 1.00 94.88 89 VAL A C 1
ATOM 735 O O . VAL A 1 89 ? -13.006 -4.419 -1.898 1.00 94.88 89 VAL A O 1
ATOM 738 N N . ALA A 1 90 ? -14.044 -2.873 -3.166 1.00 95.50 90 ALA A N 1
ATOM 739 C CA . ALA A 1 90 ? -14.556 -2.089 -2.043 1.00 95.50 90 ALA A CA 1
ATOM 740 C C . ALA A 1 90 ? -15.477 -2.931 -1.146 1.00 95.50 90 ALA A C 1
ATOM 742 O O . ALA A 1 90 ? -15.290 -2.975 0.070 1.00 95.50 90 ALA A O 1
ATOM 743 N N . ALA A 1 91 ? -16.398 -3.691 -1.751 1.00 92.44 91 ALA A N 1
ATOM 744 C CA . ALA A 1 91 ? -17.291 -4.590 -1.026 1.00 92.44 91 ALA A CA 1
ATOM 745 C C . ALA A 1 91 ? -16.535 -5.674 -0.239 1.00 92.44 91 ALA A C 1
ATOM 747 O O . ALA A 1 91 ? -16.945 -6.022 0.865 1.00 92.44 91 ALA A O 1
ATOM 748 N N . LEU A 1 92 ? -15.425 -6.203 -0.768 1.00 92.94 92 LEU A N 1
ATOM 749 C CA . LEU A 1 92 ? -14.578 -7.161 -0.052 1.00 92.94 92 LEU A CA 1
ATOM 750 C C . LEU A 1 92 ? -13.885 -6.522 1.156 1.00 92.94 92 LEU A C 1
ATOM 752 O O . LEU A 1 92 ? -13.905 -7.104 2.237 1.00 92.94 92 LEU A O 1
ATOM 756 N N . ILE A 1 93 ? -13.308 -5.329 1.006 1.00 93.44 93 ILE A N 1
ATOM 757 C CA . ILE A 1 93 ? -12.683 -4.616 2.131 1.00 93.44 93 ILE A CA 1
ATOM 758 C C . ILE A 1 93 ? -13.721 -4.333 3.227 1.00 93.44 93 ILE A C 1
ATOM 760 O O . ILE A 1 93 ? -13.475 -4.653 4.391 1.00 93.44 93 ILE A O 1
ATOM 764 N N . ALA A 1 94 ? -14.896 -3.822 2.847 1.00 91.56 94 ALA A N 1
ATOM 765 C CA . ALA A 1 94 ? -15.990 -3.530 3.770 1.00 91.56 94 ALA A CA 1
ATOM 766 C C . ALA A 1 94 ? -16.519 -4.797 4.462 1.00 91.56 94 ALA A C 1
ATOM 768 O O . ALA A 1 94 ? -16.667 -4.816 5.680 1.00 91.56 94 ALA A O 1
ATOM 769 N N . LYS A 1 95 ? -16.730 -5.889 3.713 1.00 90.69 95 LYS A N 1
ATOM 770 C CA . LYS A 1 95 ? -17.205 -7.177 4.250 1.00 90.69 95 LYS A CA 1
ATOM 771 C C . LYS A 1 95 ? -16.281 -7.752 5.324 1.00 90.69 95 LYS A C 1
ATOM 773 O O . LYS A 1 95 ? -16.751 -8.425 6.235 1.00 90.69 95 LYS A O 1
ATOM 778 N N . HIS A 1 96 ? -14.976 -7.552 5.179 1.00 88.94 96 HIS A N 1
ATOM 779 C CA . HIS A 1 96 ? -13.984 -8.021 6.145 1.00 88.94 96 HIS A CA 1
ATOM 780 C C . HIS A 1 96 ? -13.737 -7.027 7.285 1.00 88.94 96 HIS A C 1
ATOM 782 O O . HIS A 1 96 ? -12.930 -7.333 8.161 1.00 88.94 96 HIS A O 1
ATOM 788 N N . GLU A 1 97 ? -14.391 -5.861 7.266 1.00 90.06 97 GLU A N 1
ATOM 789 C CA . GLU A 1 97 ? -14.259 -4.810 8.278 1.00 90.06 97 GLU A CA 1
ATOM 790 C C . GLU A 1 97 ? -12.789 -4.468 8.577 1.00 90.06 97 GLU A C 1
ATOM 792 O O . GLU A 1 97 ? -12.394 -4.287 9.727 1.00 90.06 97 GLU A O 1
ATOM 797 N N . ALA A 1 98 ? -11.943 -4.436 7.541 1.00 91.50 98 ALA A N 1
ATOM 798 C CA . ALA A 1 98 ? -10.502 -4.300 7.722 1.00 91.50 98 ALA A CA 1
ATOM 799 C C . ALA A 1 98 ? -10.130 -2.912 8.262 1.00 91.50 98 ALA A C 1
ATOM 801 O O . ALA A 1 98 ? -10.331 -1.912 7.581 1.00 91.50 98 ALA A O 1
ATOM 802 N N . ASP A 1 99 ? -9.543 -2.826 9.452 1.00 92.62 99 ASP A N 1
ATOM 803 C CA . ASP A 1 99 ? -9.080 -1.558 10.023 1.00 92.62 99 ASP A CA 1
ATOM 804 C C . ASP A 1 99 ? -7.881 -0.993 9.267 1.00 92.62 99 ASP A C 1
ATOM 806 O O . ASP A 1 99 ? -7.785 0.221 9.092 1.00 92.62 99 ASP A O 1
ATOM 810 N N . ILE A 1 100 ? -6.984 -1.868 8.802 1.00 95.31 100 ILE A N 1
ATOM 811 C CA . ILE A 1 100 ? -5.783 -1.505 8.046 1.00 95.31 100 ILE A CA 1
ATOM 812 C C . ILE A 1 100 ? -5.626 -2.450 6.847 1.00 95.31 100 ILE A C 1
ATOM 814 O O . ILE A 1 100 ? -5.718 -3.669 6.989 1.00 95.31 100 ILE A O 1
ATOM 818 N N . VAL A 1 101 ? -5.369 -1.905 5.659 1.00 96.06 101 VAL A N 1
ATOM 819 C CA . VAL A 1 101 ? -5.226 -2.652 4.404 1.00 96.06 101 VAL A CA 1
ATOM 820 C C . VAL A 1 101 ? -3.922 -2.271 3.704 1.00 96.06 101 VAL A C 1
ATOM 822 O O . VAL A 1 101 ? -3.774 -1.149 3.227 1.00 96.06 101 VAL A O 1
ATOM 825 N N . GLY A 1 102 ? -2.985 -3.210 3.595 1.00 97.12 102 GLY A N 1
ATOM 826 C CA . GLY A 1 102 ? -1.830 -3.100 2.708 1.00 97.12 102 GLY A CA 1
ATOM 827 C C . GLY A 1 102 ? -2.247 -3.341 1.260 1.00 97.12 102 GLY A C 1
ATOM 828 O O . GLY A 1 102 ? -2.726 -4.422 0.921 1.00 97.12 102 GLY A O 1
ATOM 829 N N . ILE A 1 103 ? -2.074 -2.335 0.411 1.00 96.69 103 ILE A N 1
ATOM 830 C CA . ILE A 1 103 ? -2.429 -2.353 -1.005 1.00 96.69 103 ILE A CA 1
ATOM 831 C C . ILE A 1 103 ? -1.172 -2.454 -1.864 1.00 96.69 103 ILE A C 1
ATOM 833 O O . ILE A 1 103 ? -0.266 -1.636 -1.724 1.00 96.69 103 ILE A O 1
ATOM 837 N N . GLN A 1 104 ? -1.131 -3.408 -2.794 1.00 97.31 104 GLN A N 1
ATOM 838 C CA . GLN A 1 104 ? -0.094 -3.483 -3.832 1.00 97.31 104 GLN A CA 1
ATOM 839 C C . GLN A 1 104 ? -0.686 -3.208 -5.219 1.00 97.31 104 GLN A C 1
ATOM 841 O O . GLN A 1 104 ? -1.884 -3.389 -5.439 1.00 97.31 104 GLN A O 1
ATOM 846 N N . GLU A 1 105 ? 0.160 -2.767 -6.156 1.00 95.94 105 GLU A N 1
ATOM 847 C CA . GLU A 1 105 ? -0.208 -2.409 -7.541 1.00 95.94 105 GLU A CA 1
ATOM 848 C C . GLU A 1 105 ? -1.235 -1.264 -7.664 1.00 95.94 105 GLU A C 1
ATOM 850 O O . GLU A 1 105 ? -1.716 -0.970 -8.754 1.00 95.94 105 GLU A O 1
ATOM 855 N N . GLY A 1 106 ? -1.568 -0.573 -6.571 1.00 96.62 106 GLY A N 1
ATOM 856 C CA . GLY A 1 106 ? -2.527 0.528 -6.600 1.00 96.62 106 GLY A CA 1
ATOM 857 C C . GLY A 1 106 ? -1.955 1.756 -7.306 1.00 96.62 106 GLY A C 1
ATOM 858 O O . GLY A 1 106 ? -0.980 2.348 -6.842 1.00 96.62 106 GLY A O 1
ATOM 859 N N . LEU A 1 107 ? -2.567 2.177 -8.412 1.00 97.31 107 LEU A N 1
ATOM 860 C CA . LEU A 1 107 ? -2.296 3.489 -9.007 1.00 97.31 107 LEU A CA 1
ATOM 861 C C . LEU A 1 107 ? -3.016 4.592 -8.221 1.00 97.31 107 LEU A C 1
ATOM 863 O O . LEU A 1 107 ? -4.089 4.363 -7.666 1.00 97.31 107 LEU A O 1
ATOM 867 N N . ALA A 1 108 ? -2.496 5.824 -8.246 1.00 96.88 108 ALA A N 1
ATOM 868 C CA . ALA A 1 108 ? -3.095 6.952 -7.517 1.00 96.88 108 ALA A CA 1
ATOM 869 C C . ALA A 1 108 ? -4.587 7.172 -7.851 1.00 96.88 108 ALA A C 1
ATOM 871 O O . ALA A 1 108 ? -5.382 7.511 -6.977 1.00 96.88 108 ALA A O 1
ATOM 872 N N . GLY A 1 109 ? -4.982 6.957 -9.113 1.00 97.38 109 GLY A N 1
ATOM 873 C CA . GLY A 1 109 ? -6.386 6.998 -9.532 1.00 97.38 109 GLY A CA 1
ATOM 874 C C . GLY A 1 109 ? -7.233 5.891 -8.897 1.00 97.38 109 GLY A C 1
ATOM 875 O O . GLY A 1 109 ? -8.304 6.185 -8.371 1.00 97.38 109 GLY A O 1
ATOM 876 N N . GLN A 1 110 ? -6.725 4.653 -8.878 1.00 97.62 110 GLN A N 1
ATOM 877 C CA . GLN A 1 110 ? -7.409 3.508 -8.268 1.00 97.62 110 GLN A CA 1
ATOM 878 C C . GLN A 1 110 ? -7.585 3.697 -6.760 1.00 97.62 110 GLN A C 1
ATOM 880 O O . GLN A 1 110 ? -8.663 3.423 -6.246 1.00 97.62 110 GLN A O 1
ATOM 885 N N . LEU A 1 111 ? -6.563 4.210 -6.064 1.00 98.00 111 LEU A N 1
ATOM 886 C CA . LEU A 1 111 ? -6.624 4.468 -4.622 1.00 98.00 111 LEU A CA 1
ATOM 887 C C . LEU A 1 111 ? -7.705 5.500 -4.277 1.00 98.00 111 LEU A C 1
ATOM 889 O O . LEU A 1 111 ? -8.552 5.228 -3.430 1.00 98.00 111 LEU A O 1
ATOM 893 N N . ARG A 1 112 ? -7.746 6.638 -4.988 1.00 97.69 112 ARG A N 1
ATOM 894 C CA 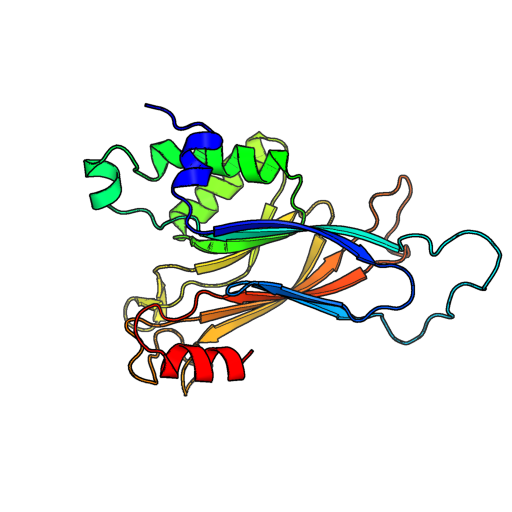. ARG A 1 112 ? -8.783 7.669 -4.779 1.00 97.69 112 ARG A CA 1
ATOM 895 C C . ARG A 1 112 ? -10.189 7.135 -5.034 1.00 97.69 112 ARG A C 1
ATOM 897 O O . ARG A 1 112 ? -11.113 7.420 -4.281 1.00 97.69 112 ARG A O 1
ATOM 904 N N . GLN A 1 113 ? -10.346 6.371 -6.109 1.00 97.94 113 GLN A N 1
ATOM 905 C CA . GLN A 1 113 ? -11.614 5.749 -6.471 1.00 97.94 113 GLN A CA 1
ATOM 906 C C . GLN A 1 113 ? -12.069 4.732 -5.416 1.00 97.94 113 GLN A C 1
ATOM 908 O O . 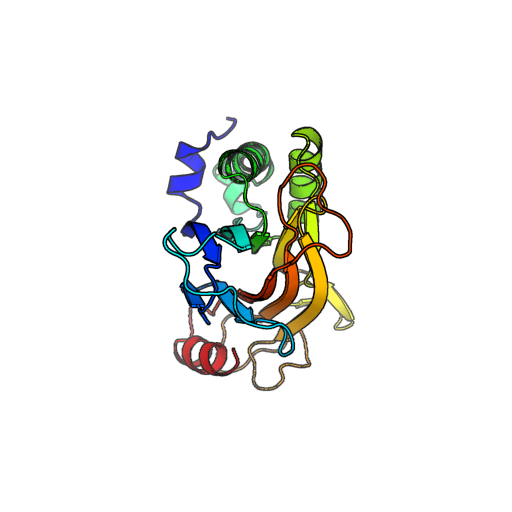GLN A 1 113 ? -13.220 4.770 -4.994 1.00 97.94 113 GLN A O 1
ATOM 913 N N . LEU A 1 114 ? -11.156 3.890 -4.931 1.00 97.38 114 LEU A N 1
ATOM 914 C CA . LEU A 1 114 ? -11.438 2.926 -3.872 1.00 97.38 114 LEU A CA 1
ATOM 915 C C . LEU A 1 114 ? -11.830 3.615 -2.555 1.00 97.38 114 LEU A C 1
ATOM 917 O O . LEU A 1 114 ? -12.794 3.207 -1.917 1.00 97.38 114 LEU A O 1
ATOM 921 N N . GLN A 1 115 ? -11.127 4.681 -2.159 1.00 96.94 115 GLN A N 1
ATOM 922 C CA . GLN A 1 115 ? -11.484 5.473 -0.974 1.00 96.94 115 GLN A CA 1
ATOM 923 C C . GLN A 1 115 ? -12.871 6.112 -1.106 1.00 96.94 115 GLN A C 1
ATOM 925 O O . GLN A 1 115 ? -13.617 6.139 -0.130 1.00 96.94 115 GLN A O 1
ATOM 930 N N . SER A 1 116 ? -13.230 6.583 -2.304 1.00 97.06 116 SER A N 1
ATOM 931 C CA . SER A 1 116 ? -14.572 7.103 -2.591 1.00 97.06 116 SER A CA 1
ATOM 932 C C . SER A 1 116 ? -15.650 6.032 -2.406 1.00 97.06 116 SER A C 1
ATOM 934 O O . SER A 1 116 ? -16.637 6.298 -1.731 1.00 97.06 116 SER A O 1
ATOM 936 N N . ASP A 1 117 ? -15.457 4.818 -2.935 1.00 96.06 117 ASP A N 1
ATOM 937 C CA . ASP A 1 117 ? -16.441 3.730 -2.768 1.00 96.06 117 ASP A CA 1
ATOM 938 C C . ASP A 1 117 ? -16.596 3.307 -1.311 1.00 96.06 117 ASP A C 1
ATOM 940 O O . ASP A 1 117 ? -17.697 3.037 -0.837 1.00 96.06 117 ASP A O 1
ATOM 944 N N . LEU A 1 118 ? -15.475 3.221 -0.589 1.00 95.62 118 LEU A N 1
ATOM 945 C CA . LEU A 1 118 ? -15.493 2.847 0.819 1.00 95.62 118 LEU A CA 1
ATOM 946 C C . LEU A 1 118 ? -16.243 3.899 1.638 1.00 95.62 118 LEU A C 1
ATOM 948 O O . LEU A 1 118 ? -17.064 3.537 2.483 1.00 95.62 118 LEU A O 1
ATOM 952 N N . LEU A 1 119 ? -16.046 5.183 1.326 1.00 94.75 119 LEU A N 1
ATOM 953 C CA . LEU A 1 119 ? -16.788 6.272 1.950 1.00 94.75 119 LEU A CA 1
ATOM 954 C C . LEU A 1 119 ? -18.295 6.179 1.664 1.00 94.75 119 LEU A C 1
ATOM 956 O O . LEU A 1 119 ? -19.087 6.370 2.584 1.00 94.75 119 LEU A O 1
ATOM 960 N N . GLU A 1 120 ? -18.697 5.829 0.438 1.00 92.62 120 GLU A N 1
ATOM 961 C CA . GLU A 1 120 ? -20.108 5.581 0.091 1.00 92.62 120 GLU A CA 1
ATOM 962 C C . GLU A 1 120 ? -20.715 4.428 0.908 1.00 92.62 120 GLU A C 1
ATOM 964 O O . GLU A 1 120 ? -21.895 4.465 1.252 1.00 92.62 120 GLU A O 1
ATOM 969 N N . SER A 1 121 ? -19.902 3.441 1.300 1.00 87.50 121 SER A N 1
ATOM 970 C CA . SER A 1 121 ? -20.294 2.361 2.219 1.00 87.50 121 SER A CA 1
ATOM 971 C C . SER A 1 121 ? -20.164 2.711 3.714 1.00 87.50 121 SER A C 1
ATOM 973 O O . SER A 1 121 ? -20.169 1.816 4.558 1.00 87.50 121 SER A O 1
ATOM 975 N N . ASN A 1 122 ? -20.056 4.002 4.056 1.00 87.12 122 ASN A N 1
ATOM 976 C CA . ASN A 1 122 ? -19.881 4.520 5.420 1.00 87.12 122 ASN A CA 1
ATOM 977 C C . ASN A 1 122 ? -18.597 4.027 6.119 1.00 87.12 122 ASN A C 1
ATOM 979 O O . ASN A 1 122 ? -18.538 3.916 7.343 1.00 87.12 122 ASN A O 1
ATOM 983 N N . ALA A 1 123 ? -17.557 3.723 5.341 1.00 89.44 123 ALA A N 1
ATOM 984 C CA . ALA A 1 123 ? -16.260 3.312 5.850 1.00 89.44 123 ALA A CA 1
ATOM 985 C C . ALA A 1 123 ? -15.204 4.348 5.450 1.00 89.44 123 ALA A C 1
ATOM 987 O O . ALA A 1 123 ? -14.794 4.464 4.295 1.00 89.44 123 ALA A O 1
ATOM 988 N N . ASN A 1 124 ? -14.771 5.145 6.422 1.00 93.88 124 ASN A N 1
ATOM 989 C CA . ASN A 1 124 ? -13.938 6.302 6.157 1.00 93.88 124 ASN A CA 1
ATOM 990 C C . ASN A 1 124 ? -12.437 5.967 6.213 1.00 93.88 124 ASN A C 1
ATOM 992 O O . ASN A 1 124 ? -11.832 5.967 7.288 1.00 93.88 124 ASN A O 1
ATOM 996 N N . TYR A 1 125 ? -11.818 5.718 5.057 1.00 96.38 125 TYR A N 1
ATOM 997 C CA . TYR A 1 125 ? -10.392 5.383 4.972 1.00 96.38 125 TYR A CA 1
ATOM 998 C C . TYR A 1 125 ? -9.515 6.570 4.578 1.00 96.38 125 TYR A C 1
ATOM 1000 O O . TYR A 1 125 ? -9.805 7.299 3.631 1.00 96.38 125 TYR A O 1
ATOM 1008 N N . SER A 1 126 ? -8.377 6.699 5.256 1.00 96.44 126 SER A N 1
ATOM 1009 C CA . SER A 1 126 ? -7.219 7.440 4.753 1.00 96.44 126 SER A CA 1
ATOM 1010 C C . SER A 1 126 ? -6.200 6.466 4.161 1.00 96.44 126 SER A C 1
ATOM 1012 O O . SER A 1 126 ? -6.356 5.251 4.281 1.00 96.44 126 SER A O 1
ATOM 1014 N N . SER A 1 127 ? -5.167 6.988 3.508 1.00 96.94 127 SER A N 1
ATOM 1015 C CA . SER A 1 127 ? -4.080 6.190 2.946 1.00 96.94 127 SER A CA 1
ATOM 1016 C C . SER A 1 127 ? -2.736 6.863 3.152 1.00 96.94 127 SER A C 1
ATOM 1018 O O . SER A 1 127 ? -2.643 8.087 3.089 1.00 96.94 127 SER A O 1
ATOM 1020 N N . CYS A 1 128 ? -1.716 6.040 3.326 1.00 96.56 128 CYS A N 1
ATOM 1021 C CA . CYS A 1 128 ? -0.330 6.425 3.517 1.00 96.56 128 CYS A CA 1
ATOM 1022 C C . CYS A 1 128 ? 0.539 5.744 2.431 1.00 96.56 128 CYS A C 1
ATOM 1024 O O . CYS A 1 128 ? 0.136 4.722 1.859 1.00 96.56 128 CYS A O 1
ATOM 1026 N N . GLY A 1 129 ? 1.704 6.317 2.125 1.00 96.31 129 GLY A N 1
ATOM 1027 C CA . GLY A 1 129 ? 2.651 5.841 1.113 1.00 96.31 129 GLY A CA 1
ATOM 1028 C C . GLY A 1 129 ? 2.626 6.585 -0.225 1.00 96.31 129 GLY A C 1
ATOM 1029 O O . GLY A 1 129 ? 1.606 7.123 -0.655 1.00 96.31 129 GLY A O 1
ATOM 1030 N N . VAL A 1 130 ? 3.770 6.578 -0.916 1.00 96.44 130 VAL A N 1
ATOM 1031 C CA . VAL A 1 130 ? 3.940 7.209 -2.238 1.00 96.44 130 VAL A CA 1
ATOM 1032 C C . VAL A 1 130 ? 4.196 6.181 -3.338 1.00 96.44 130 VAL A C 1
ATOM 1034 O O . VAL A 1 130 ? 4.483 5.010 -3.082 1.00 96.44 130 VAL A O 1
ATOM 1037 N N . ALA A 1 131 ? 4.060 6.620 -4.585 1.00 96.75 131 ALA A N 1
ATOM 1038 C CA . ALA A 1 131 ? 4.283 5.780 -5.750 1.00 96.75 131 ALA A CA 1
ATOM 1039 C C . ALA A 1 131 ? 5.771 5.421 -5.915 1.00 96.75 131 ALA A C 1
ATOM 1041 O O . ALA A 1 131 ? 6.659 6.176 -5.518 1.00 96.75 131 ALA A O 1
ATOM 1042 N N . ARG A 1 132 ? 6.043 4.263 -6.524 1.00 95.62 132 ARG A N 1
ATOM 1043 C CA . ARG A 1 132 ? 7.393 3.678 -6.596 1.00 95.62 132 ARG A CA 1
ATOM 1044 C C . ARG A 1 132 ? 8.376 4.378 -7.533 1.00 95.62 132 ARG A C 1
ATOM 1046 O O . ARG A 1 132 ? 9.579 4.145 -7.421 1.00 95.62 132 ARG A O 1
ATOM 1053 N N . ASP A 1 133 ? 7.873 5.151 -8.489 1.00 93.56 133 ASP A N 1
ATOM 1054 C CA . ASP A 1 133 ? 8.651 5.741 -9.579 1.00 93.56 133 ASP A CA 1
ATOM 1055 C C . ASP A 1 133 ? 8.590 7.273 -9.528 1.00 93.56 133 ASP A C 1
ATOM 1057 O O . ASP A 1 133 ? 7.769 7.848 -8.815 1.00 93.56 133 ASP A O 1
ATOM 1061 N N . LEU A 1 134 ? 9.444 7.943 -10.297 1.00 91.25 134 LEU A N 1
ATOM 1062 C CA . LEU A 1 134 ? 9.514 9.396 -10.389 1.00 91.25 134 LEU A CA 1
ATOM 1063 C C . LEU A 1 134 ? 9.423 9.837 -11.855 1.00 91.25 134 LEU A C 1
ATOM 1065 O O . LEU A 1 134 ? 10.387 9.745 -12.615 1.00 91.25 134 LEU A O 1
ATOM 1069 N N . TYR A 1 135 ? 8.281 10.403 -12.250 1.00 86.25 135 TYR A N 1
ATOM 1070 C CA . TYR A 1 135 ? 8.142 11.082 -13.532 1.00 86.25 135 TYR A CA 1
ATOM 1071 C C . TYR A 1 135 ? 9.075 12.293 -13.569 1.00 86.25 135 TYR A C 1
ATOM 1073 O O . TYR A 1 135 ? 9.059 13.147 -12.676 1.00 86.25 135 TYR A O 1
ATOM 1081 N N . LEU A 1 136 ? 9.923 12.313 -14.599 1.00 85.44 136 LEU A N 1
ATOM 1082 C CA . LEU A 1 136 ? 11.023 13.261 -14.778 1.00 85.44 136 LEU A CA 1
ATOM 1083 C C . LEU A 1 136 ? 12.028 13.299 -13.608 1.00 85.44 136 LEU A C 1
ATOM 1085 O O . LEU A 1 136 ? 12.889 14.162 -13.581 1.00 85.44 136 LEU A O 1
ATOM 1089 N N . GLY A 1 137 ? 11.986 12.347 -12.671 1.00 82.44 137 GLY A N 1
ATOM 1090 C CA . GLY A 1 137 ? 12.901 12.299 -11.527 1.00 82.44 137 GLY A CA 1
ATOM 1091 C C . GLY A 1 137 ? 12.462 13.111 -10.305 1.00 82.44 137 GLY A C 1
ATOM 1092 O O . GLY A 1 137 ? 13.215 13.167 -9.336 1.00 82.44 137 GLY A O 1
ATOM 1093 N N . TRP A 1 138 ? 11.263 13.704 -10.308 1.00 83.69 138 TRP A N 1
ATOM 1094 C CA . TRP A 1 138 ? 10.777 14.503 -9.172 1.00 83.69 138 TRP A CA 1
ATOM 1095 C C . TRP A 1 138 ? 9.297 14.315 -8.825 1.00 83.69 138 TRP A C 1
ATOM 1097 O O . TRP A 1 138 ? 8.925 14.562 -7.681 1.00 83.69 138 TRP A O 1
ATOM 1107 N N . PHE A 1 139 ? 8.444 13.858 -9.749 1.00 87.44 139 PHE A N 1
ATOM 1108 C CA . PHE A 1 139 ? 7.021 13.649 -9.458 1.00 87.44 139 PHE A CA 1
ATOM 1109 C C . PHE A 1 139 ? 6.702 12.166 -9.238 1.00 87.44 139 PHE A C 1
ATOM 1111 O O . PHE A 1 139 ? 6.800 11.399 -10.196 1.00 87.44 139 PHE A O 1
ATOM 1118 N N . PRO A 1 140 ? 6.277 11.739 -8.034 1.00 88.19 140 PRO A N 1
ATOM 1119 C CA . PRO A 1 140 ? 5.891 10.353 -7.788 1.00 88.19 140 PRO A CA 1
ATOM 1120 C C . PRO A 1 140 ? 4.848 9.840 -8.789 1.00 88.19 140 PRO A C 1
ATOM 1122 O O . PRO A 1 140 ? 3.822 10.481 -9.020 1.00 88.19 140 PRO A O 1
ATOM 1125 N N . THR A 1 141 ? 5.110 8.679 -9.388 1.00 93.69 141 THR A N 1
ATOM 1126 C CA . THR A 1 141 ? 4.226 8.029 -10.362 1.00 93.69 141 THR A CA 1
ATOM 1127 C C . THR A 1 141 ? 4.285 6.501 -10.274 1.00 93.69 141 THR A C 1
ATOM 1129 O O . THR A 1 141 ? 5.153 5.916 -9.625 1.00 93.69 141 THR A O 1
ATOM 1132 N N . GLY A 1 142 ? 3.344 5.840 -10.946 1.00 94.50 142 GLY A N 1
ATOM 1133 C CA . GLY A 1 142 ? 3.247 4.387 -11.002 1.00 94.50 142 GLY A CA 1
ATOM 1134 C C . GLY A 1 142 ? 2.510 3.767 -9.813 1.00 94.50 142 GLY A C 1
ATOM 1135 O O . GLY A 1 142 ? 1.596 4.355 -9.230 1.00 94.50 142 GLY A O 1
ATOM 1136 N N . GLU A 1 143 ? 2.875 2.524 -9.510 1.00 96.31 143 GLU A N 1
ATOM 1137 C CA . GLU A 1 143 ? 2.237 1.698 -8.483 1.00 96.31 143 GLU A CA 1
ATOM 1138 C C . GLU A 1 143 ? 2.681 2.091 -7.069 1.00 96.31 143 GLU A C 1
ATOM 1140 O O . GLU A 1 143 ? 3.845 2.426 -6.844 1.00 96.31 143 GLU A O 1
ATOM 1145 N N . HIS A 1 144 ? 1.762 1.976 -6.112 1.00 97.56 144 HIS A N 1
ATOM 1146 C CA . HIS A 1 144 ? 2.018 2.163 -4.686 1.00 97.56 144 HIS A CA 1
ATOM 1147 C C . HIS A 1 144 ? 2.110 0.817 -3.960 1.00 97.56 144 HIS A C 1
ATOM 1149 O O . HIS A 1 144 ? 1.524 -0.183 -4.386 1.00 97.56 144 HIS A O 1
ATOM 1155 N N . CYS A 1 145 ? 2.779 0.846 -2.808 1.00 96.94 145 CYS A N 1
ATOM 1156 C CA . CYS A 1 145 ? 2.570 -0.099 -1.712 1.00 96.94 145 CYS A CA 1
ATOM 1157 C C . CYS A 1 145 ? 1.796 0.601 -0.579 1.00 96.94 145 CYS A C 1
ATOM 1159 O O . CYS A 1 145 ? 2.236 0.619 0.565 1.00 96.94 145 CYS A O 1
ATOM 1161 N N . ALA A 1 146 ? 0.653 1.214 -0.894 1.00 97.88 146 ALA A N 1
ATOM 1162 C CA . ALA A 1 146 ? -0.082 2.061 0.045 1.00 97.88 146 ALA A CA 1
ATOM 1163 C C . ALA A 1 146 ? -0.618 1.284 1.260 1.00 97.88 146 ALA A C 1
ATOM 1165 O O . ALA A 1 146 ? -0.943 0.103 1.152 1.00 97.88 146 ALA A O 1
ATOM 1166 N N . ILE A 1 147 ? -0.768 1.958 2.399 1.00 98.25 147 ILE A N 1
ATOM 1167 C CA . ILE A 1 147 ? -1.477 1.423 3.568 1.00 98.25 147 ILE A CA 1
ATOM 1168 C C . ILE A 1 147 ? -2.745 2.249 3.767 1.00 98.25 147 ILE A C 1
ATOM 1170 O O . ILE A 1 147 ? -2.674 3.433 4.086 1.00 98.25 147 ILE A O 1
ATOM 1174 N N . LEU A 1 148 ? -3.909 1.639 3.553 1.00 97.81 148 LEU A N 1
ATOM 1175 C CA . LEU A 1 148 ? -5.207 2.236 3.863 1.00 97.81 148 LEU A CA 1
ATOM 1176 C C . LEU A 1 148 ? -5.555 1.951 5.321 1.00 97.81 148 LEU A C 1
ATOM 1178 O O . LEU A 1 148 ? -5.312 0.849 5.799 1.00 97.81 148 LEU A O 1
ATOM 1182 N N . PHE A 1 149 ? -6.156 2.907 6.019 1.00 96.50 149 PHE A N 1
ATOM 1183 C CA . PHE A 1 149 ? -6.580 2.723 7.408 1.00 96.50 149 PHE A CA 1
ATOM 1184 C C . PHE A 1 149 ? -7.878 3.472 7.719 1.00 96.50 149 PHE A C 1
ATOM 1186 O O . PHE A 1 149 ? -8.102 4.575 7.213 1.00 96.50 149 PHE A O 1
ATOM 1193 N N . ARG A 1 150 ? -8.741 2.871 8.547 1.00 94.56 150 ARG A N 1
ATOM 1194 C CA . ARG A 1 150 ? -10.017 3.461 8.980 1.00 94.56 150 ARG A CA 1
ATOM 1195 C C . ARG A 1 150 ? -9.760 4.615 9.942 1.00 94.56 150 ARG A C 1
ATOM 1197 O O . ARG A 1 150 ? -9.307 4.396 11.061 1.00 94.56 150 ARG A O 1
ATOM 1204 N N . ARG A 1 151 ? -10.110 5.839 9.545 1.00 92.31 151 ARG A N 1
ATOM 1205 C CA . ARG A 1 151 ? -9.910 7.049 10.367 1.00 92.31 151 ARG A CA 1
ATOM 1206 C C . ARG A 1 151 ? -10.682 7.007 11.687 1.00 92.31 151 ARG A C 1
ATOM 1208 O O . ARG A 1 151 ? -10.266 7.625 12.664 1.00 92.31 151 ARG A O 1
ATOM 1215 N N . ASP A 1 152 ? -11.774 6.251 11.722 1.00 87.75 152 ASP A N 1
ATOM 1216 C CA . ASP A 1 152 ? -12.656 6.153 12.885 1.00 87.75 152 ASP A CA 1
ATOM 1217 C C . ASP A 1 152 ? -12.027 5.350 14.037 1.00 87.75 152 ASP A C 1
ATOM 1219 O O . ASP A 1 152 ? -12.339 5.611 15.200 1.00 87.75 152 ASP A O 1
ATOM 1223 N N . SER A 1 153 ? -11.081 4.446 13.751 1.00 87.00 153 SER A N 1
ATOM 1224 C CA . SER A 1 153 ? -10.430 3.575 14.747 1.00 87.00 153 SER A CA 1
ATOM 1225 C C . SER A 1 153 ? -8.897 3.637 14.747 1.00 87.00 153 SER A C 1
ATOM 1227 O O . SER A 1 153 ? -8.277 3.189 15.714 1.00 87.00 153 SER A O 1
ATOM 1229 N N . VAL A 1 154 ? -8.270 4.209 13.715 1.00 92.44 154 VAL A N 1
ATOM 1230 C CA . VAL A 1 154 ? -6.816 4.169 13.514 1.00 92.44 154 VAL A CA 1
ATOM 1231 C C . VAL A 1 154 ? -6.255 5.554 13.195 1.00 92.44 154 VAL A C 1
ATOM 1233 O O . VAL A 1 154 ? -6.717 6.229 12.276 1.00 92.44 154 VAL A O 1
ATOM 1236 N N . ASP A 1 155 ? -5.196 5.937 13.909 1.00 93.25 155 ASP A N 1
ATOM 1237 C CA . ASP A 1 155 ? -4.365 7.096 13.577 1.00 93.25 155 ASP A CA 1
ATOM 1238 C C . ASP A 1 155 ? -3.016 6.650 13.024 1.00 93.25 155 ASP A C 1
ATOM 1240 O O . ASP A 1 155 ? -2.358 5.796 13.615 1.00 93.25 155 ASP A O 1
ATOM 1244 N N . CYS A 1 156 ? -2.568 7.281 11.941 1.00 96.00 156 CYS A N 1
ATOM 1245 C CA . CYS A 1 156 ? -1.189 7.185 11.472 1.00 96.00 156 CYS A CA 1
ATOM 1246 C C . CYS A 1 156 ? -0.355 8.264 12.172 1.00 96.00 156 CYS A C 1
ATOM 1248 O O . CYS A 1 156 ? -0.612 9.453 11.994 1.00 96.00 156 CYS A O 1
ATOM 1250 N N . LEU A 1 157 ? 0.608 7.852 12.992 1.00 95.31 157 LEU A N 1
ATOM 1251 C CA . LEU A 1 157 ? 1.477 8.737 13.771 1.00 95.31 157 LEU A CA 1
ATOM 1252 C C . LEU A 1 157 ? 2.725 9.152 12.988 1.00 95.31 157 LEU A C 1
ATOM 1254 O O . LEU A 1 157 ? 3.158 10.296 13.063 1.00 95.31 157 LEU A O 1
ATOM 1258 N N . GLU A 1 158 ? 3.294 8.208 12.246 1.00 96.19 158 GLU A N 1
ATOM 1259 C CA . GLU A 1 158 ? 4.471 8.394 11.404 1.00 96.19 158 GLU A CA 1
ATOM 1260 C C . GLU A 1 158 ? 4.350 7.449 10.214 1.00 96.19 158 GLU A C 1
ATOM 1262 O O . GLU A 1 158 ? 3.836 6.342 10.360 1.00 96.19 158 GLU A O 1
ATOM 1267 N N . GLU A 1 159 ? 4.832 7.864 9.051 1.00 97.69 159 GLU A N 1
ATOM 1268 C CA . GLU A 1 159 ? 4.934 7.005 7.879 1.00 97.69 159 GLU A CA 1
ATOM 1269 C C . GLU A 1 159 ? 6.162 7.348 7.042 1.00 97.69 159 GLU A C 1
ATOM 1271 O O . GLU A 1 159 ? 6.674 8.469 7.081 1.00 97.69 159 GLU A O 1
ATOM 1276 N N . SER A 1 160 ? 6.616 6.385 6.246 1.00 97.19 160 SER A N 1
ATOM 1277 C CA . SER A 1 160 ? 7.584 6.640 5.185 1.00 97.19 160 SER A CA 1
ATOM 1278 C C . SER A 1 160 ? 7.499 5.578 4.095 1.00 97.19 160 SER A C 1
ATOM 1280 O O . SER A 1 160 ? 6.902 4.514 4.259 1.00 97.19 160 SER A O 1
ATOM 1282 N N . THR A 1 161 ? 8.098 5.875 2.947 1.00 97.50 161 THR A N 1
ATOM 1283 C CA . THR A 1 161 ? 8.258 4.945 1.828 1.00 97.50 161 THR A CA 1
ATOM 1284 C C . THR A 1 161 ? 9.687 5.018 1.322 1.00 97.50 161 THR A C 1
ATOM 1286 O O . THR A 1 161 ? 10.206 6.106 1.083 1.00 97.50 161 THR A O 1
ATOM 1289 N N . PHE A 1 162 ? 10.306 3.860 1.124 1.00 97.25 162 PHE A N 1
ATOM 1290 C CA . PHE A 1 162 ? 11.684 3.751 0.660 1.00 97.25 162 PHE A CA 1
ATOM 1291 C C . PHE A 1 162 ? 11.818 2.707 -0.447 1.00 97.25 162 PHE A C 1
ATOM 1293 O O . PHE A 1 162 ? 11.001 1.792 -0.569 1.00 97.25 162 PHE A O 1
ATOM 1300 N N . ALA A 1 163 ? 12.849 2.862 -1.276 1.00 97.75 163 ALA A N 1
ATOM 1301 C CA . ALA A 1 163 ? 13.170 1.919 -2.337 1.00 97.75 163 ALA A CA 1
ATOM 1302 C C . ALA A 1 163 ? 13.814 0.645 -1.774 1.00 97.75 163 ALA A C 1
ATOM 1304 O O . ALA A 1 163 ? 14.689 0.696 -0.913 1.00 97.75 163 ALA A O 1
ATOM 1305 N N . LEU A 1 164 ? 13.425 -0.507 -2.311 1.00 97.25 164 LEU A N 1
ATOM 1306 C CA . LEU A 1 164 ? 14.113 -1.774 -2.082 1.00 97.25 164 LEU A CA 1
ATOM 1307 C C . LEU A 1 164 ? 15.278 -1.886 -3.067 1.00 97.25 164 LEU A C 1
ATOM 1309 O O . LEU A 1 164 ? 15.194 -2.565 -4.091 1.00 97.25 164 LEU A O 1
ATOM 1313 N N . SER A 1 165 ? 16.341 -1.142 -2.772 1.00 97.69 165 SER A N 1
ATOM 1314 C CA . SER A 1 165 ? 17.576 -1.082 -3.552 1.00 97.69 165 SER A CA 1
ATOM 1315 C C . SER A 1 165 ? 18.773 -0.788 -2.640 1.00 97.69 165 SER A C 1
ATOM 1317 O O . SER A 1 165 ? 18.614 -0.545 -1.445 1.00 97.69 165 SER A O 1
ATOM 1319 N N . GLU A 1 166 ? 19.979 -0.736 -3.200 1.00 97.69 166 GLU A N 1
ATOM 1320 C CA . GLU A 1 166 ? 21.187 -0.280 -2.490 1.00 97.69 166 GLU A CA 1
ATOM 1321 C C . GLU A 1 166 ? 21.123 1.210 -2.107 1.00 97.69 166 GLU A C 1
ATOM 1323 O O . GLU A 1 166 ? 21.939 1.695 -1.326 1.00 97.69 166 GLU A O 1
ATOM 1328 N N . THR A 1 167 ? 20.133 1.946 -2.625 1.00 96.88 167 THR A N 1
ATOM 1329 C CA . THR A 1 167 ? 19.877 3.359 -2.315 1.00 96.88 167 THR A CA 1
ATOM 1330 C C . THR A 1 167 ? 18.433 3.583 -1.834 1.00 96.88 167 THR A C 1
ATOM 1332 O O . THR A 1 167 ? 17.636 4.180 -2.563 1.00 96.88 167 THR A O 1
ATOM 1335 N N . PRO A 1 168 ? 18.062 3.158 -0.607 1.00 96.75 168 PRO A N 1
ATOM 1336 C CA . PRO A 1 168 ? 16.670 3.199 -0.145 1.00 96.75 168 PRO A CA 1
ATOM 1337 C C . PRO A 1 168 ? 16.030 4.591 -0.119 1.00 96.75 168 PRO A C 1
ATOM 1339 O O . PRO A 1 168 ? 14.830 4.731 -0.348 1.00 96.75 168 PRO A O 1
ATOM 1342 N N . SER A 1 169 ? 16.826 5.640 0.097 1.00 94.88 169 SER A N 1
ATOM 1343 C CA . SER A 1 169 ? 16.364 7.034 0.091 1.00 94.88 169 SER A CA 1
ATOM 1344 C C . SER A 1 169 ? 16.048 7.583 -1.307 1.00 94.88 169 SER A C 1
ATOM 1346 O O . SER A 1 169 ? 15.516 8.686 -1.424 1.00 94.88 169 SER A O 1
ATOM 1348 N N . ARG A 1 170 ? 16.360 6.840 -2.378 1.00 94.44 170 ARG A N 1
ATOM 1349 C CA . ARG A 1 170 ? 16.144 7.256 -3.767 1.00 94.44 170 ARG A CA 1
ATOM 1350 C C . ARG A 1 170 ? 15.025 6.439 -4.407 1.00 94.44 170 ARG A C 1
ATOM 1352 O O . ARG A 1 170 ? 15.264 5.351 -4.931 1.00 94.44 170 ARG A O 1
ATOM 1359 N N . LEU A 1 171 ? 13.808 6.982 -4.423 1.00 95.38 171 LEU A N 1
ATOM 1360 C CA . LEU A 1 171 ? 12.683 6.392 -5.165 1.00 95.38 171 LEU A CA 1
ATOM 1361 C C . LEU A 1 171 ? 13.018 6.235 -6.661 1.00 95.38 171 LEU A C 1
ATOM 1363 O O . LEU A 1 171 ? 13.847 6.966 -7.207 1.00 95.38 171 LEU A O 1
ATOM 1367 N N . GLY A 1 172 ? 12.412 5.242 -7.314 1.00 94.81 172 GLY A N 1
ATOM 1368 C CA . GLY A 1 172 ? 12.709 4.871 -8.704 1.00 94.81 172 GLY A CA 1
ATOM 1369 C C . GLY A 1 172 ? 14.027 4.107 -8.914 1.00 94.81 172 GLY A C 1
ATOM 1370 O O . GLY A 1 172 ? 14.300 3.665 -10.029 1.00 94.81 172 GLY A O 1
ATOM 1371 N N . SER A 1 173 ? 14.853 3.917 -7.879 1.00 95.31 173 SER A N 1
ATOM 1372 C CA . SER A 1 173 ? 16.090 3.132 -7.991 1.00 95.31 173 SER A CA 1
ATOM 1373 C C . SER A 1 173 ? 15.827 1.623 -8.133 1.00 95.31 173 SER A C 1
ATOM 1375 O O . SER A 1 173 ? 14.798 1.096 -7.702 1.00 95.31 173 SER A O 1
ATOM 1377 N N . ARG A 1 174 ? 16.776 0.926 -8.770 1.00 95.81 174 ARG A N 1
ATOM 1378 C CA . ARG A 1 174 ? 16.779 -0.526 -9.017 1.00 95.81 174 ARG A CA 1
ATOM 1379 C C . ARG A 1 174 ? 18.145 -1.084 -8.629 1.00 95.81 174 ARG A C 1
ATOM 1381 O O . ARG A 1 174 ? 19.150 -0.479 -8.989 1.00 95.81 174 ARG A O 1
ATOM 1388 N N . SER A 1 175 ? 18.163 -2.234 -7.964 1.00 97.12 175 SER A N 1
ATOM 1389 C CA . SER A 1 175 ? 19.378 -2.989 -7.623 1.00 97.12 175 SER A CA 1
ATOM 1390 C C . SER A 1 175 ? 19.121 -4.487 -7.786 1.00 97.12 175 SER A C 1
ATOM 1392 O O . SER A 1 175 ? 17.972 -4.908 -7.952 1.00 97.12 175 SER A O 1
ATOM 1394 N N . TRP A 1 176 ? 20.193 -5.284 -7.746 1.00 97.19 176 TRP A N 1
ATOM 1395 C CA . TRP A 1 176 ? 20.140 -6.754 -7.763 1.00 97.19 176 TRP A CA 1
ATOM 1396 C C . TRP A 1 176 ? 19.334 -7.326 -8.936 1.00 97.19 176 TRP A C 1
ATOM 1398 O O . TRP A 1 176 ? 18.557 -8.266 -8.770 1.00 97.19 176 TRP A O 1
ATOM 1408 N N . ASP A 1 177 ? 19.464 -6.711 -10.112 1.00 95.88 177 ASP A N 1
ATOM 1409 C CA . ASP A 1 177 ? 18.744 -7.081 -11.335 1.00 95.88 177 ASP A CA 1
ATOM 1410 C C . ASP A 1 177 ? 17.210 -7.090 -11.196 1.00 95.88 177 ASP A C 1
ATOM 1412 O O . ASP A 1 177 ? 16.512 -7.838 -11.887 1.00 95.88 177 ASP A O 1
ATOM 1416 N N . SER A 1 178 ? 16.650 -6.247 -10.316 1.00 95.31 178 SER A N 1
ATOM 1417 C CA . SER A 1 178 ? 15.196 -6.104 -10.199 1.00 95.31 178 SER A CA 1
ATOM 1418 C C . SER A 1 178 ? 14.575 -5.697 -11.538 1.00 95.31 178 SER A C 1
ATOM 1420 O O . SER A 1 178 ? 15.104 -4.845 -12.262 1.00 95.31 178 SER A O 1
ATOM 1422 N N . ALA A 1 179 ? 13.425 -6.276 -11.887 1.00 94.12 179 ALA A N 1
ATOM 1423 C CA . ALA A 1 179 ? 12.759 -6.008 -13.163 1.00 94.12 179 ALA A CA 1
ATOM 1424 C C . ALA A 1 179 ? 12.211 -4.575 -13.242 1.00 94.12 179 ALA A C 1
ATOM 1426 O O . ALA A 1 179 ? 12.159 -3.974 -14.315 1.00 94.12 179 ALA A O 1
ATOM 1427 N N . CYS A 1 180 ? 11.824 -4.023 -12.095 1.00 93.12 180 CYS A N 1
ATOM 1428 C CA . CYS A 1 180 ? 11.338 -2.660 -11.935 1.00 93.12 180 CYS A CA 1
ATOM 1429 C C . CYS A 1 180 ? 11.754 -2.102 -10.561 1.00 93.12 180 CYS A C 1
ATOM 1431 O O . CYS A 1 180 ? 12.231 -2.864 -9.709 1.00 93.12 180 CYS A O 1
ATOM 1433 N N . PRO A 1 181 ? 11.609 -0.783 -10.325 1.00 95.69 181 PRO A N 1
ATOM 1434 C CA . PRO A 1 181 ? 11.751 -0.225 -8.985 1.00 95.69 181 PRO A CA 1
ATOM 1435 C C . PRO A 1 181 ? 10.758 -0.895 -8.034 1.00 95.69 181 PRO A C 1
ATOM 1437 O O . PRO A 1 181 ? 9.590 -1.077 -8.384 1.00 95.69 181 PRO A O 1
ATOM 1440 N N . ARG A 1 182 ? 11.207 -1.263 -6.835 1.00 96.88 182 ARG A N 1
ATOM 1441 C CA . ARG A 1 182 ? 10.362 -1.814 -5.767 1.00 96.88 182 ARG A CA 1
ATOM 1442 C C . ARG A 1 182 ? 10.460 -0.918 -4.541 1.00 96.88 182 ARG A C 1
ATOM 1444 O O . ARG A 1 182 ? 11.484 -0.276 -4.335 1.00 96.88 182 ARG A O 1
ATOM 1451 N N . ILE A 1 183 ?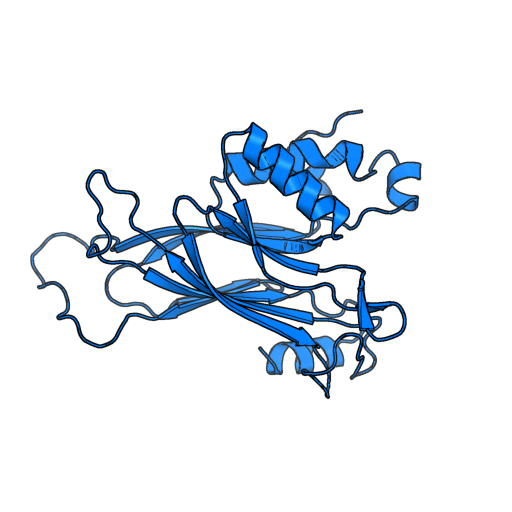 9.391 -0.861 -3.754 1.00 97.69 183 ILE A N 1
ATOM 1452 C CA . ILE A 1 183 ? 9.305 -0.023 -2.556 1.00 97.69 183 ILE A CA 1
ATOM 1453 C C . ILE A 1 183 ? 8.719 -0.807 -1.386 1.00 97.69 183 ILE A C 1
ATOM 1455 O O . ILE A 1 183 ? 8.011 -1.801 -1.576 1.00 97.69 183 ILE A O 1
ATOM 1459 N N . ALA A 1 184 ? 8.990 -0.325 -0.182 1.00 97.69 184 ALA A N 1
ATOM 1460 C CA . ALA A 1 184 ? 8.239 -0.652 1.016 1.00 97.69 184 ALA A CA 1
ATOM 1461 C C . ALA A 1 184 ? 7.709 0.646 1.633 1.00 97.69 184 ALA A C 1
ATOM 1463 O O . ALA A 1 184 ? 8.415 1.655 1.675 1.00 97.69 184 ALA A O 1
ATOM 1464 N N . THR A 1 185 ? 6.466 0.611 2.097 1.00 98.06 185 THR A N 1
ATOM 1465 C CA . THR A 1 185 ? 5.840 1.684 2.872 1.00 98.06 185 THR A CA 1
ATOM 1466 C C . THR A 1 185 ? 5.618 1.162 4.278 1.00 98.06 185 THR A C 1
ATOM 1468 O O . THR A 1 185 ? 5.069 0.073 4.437 1.00 98.06 185 THR A O 1
ATOM 1471 N N . TYR A 1 186 ? 6.020 1.926 5.288 1.00 96.81 186 TYR A N 1
ATOM 1472 C CA . TYR A 1 186 ? 5.689 1.625 6.675 1.00 96.81 186 TYR A CA 1
ATOM 1473 C C . TYR A 1 186 ? 4.902 2.764 7.310 1.00 96.81 186 TYR A C 1
ATOM 1475 O O . TYR A 1 186 ? 5.020 3.918 6.895 1.00 96.81 186 TYR A O 1
ATOM 1483 N N . GLY A 1 187 ? 4.150 2.434 8.356 1.00 95.81 187 GLY A N 1
ATOM 1484 C CA . GLY A 1 187 ? 3.558 3.417 9.247 1.00 95.81 187 GLY A CA 1
ATOM 1485 C C . GLY A 1 187 ? 3.484 2.930 10.689 1.00 95.81 187 GLY A C 1
ATOM 1486 O O . GLY A 1 187 ? 3.289 1.741 10.954 1.00 95.81 187 GLY A O 1
ATOM 1487 N N . TRP A 1 188 ? 3.643 3.864 11.621 1.00 95.25 188 TRP A N 1
ATOM 1488 C CA . TRP A 1 188 ? 3.336 3.691 13.033 1.00 95.25 188 TRP A CA 1
ATOM 1489 C C . TRP A 1 188 ? 1.885 4.079 13.269 1.00 95.25 188 TRP A C 1
ATOM 1491 O O . TRP A 1 188 ? 1.511 5.239 13.110 1.00 95.25 188 TRP A O 1
ATOM 1501 N N . PHE A 1 189 ? 1.068 3.114 13.666 1.00 93.44 189 PHE A N 1
ATOM 1502 C CA . PHE A 1 189 ? -0.365 3.286 13.825 1.00 93.44 189 PHE A CA 1
ATOM 1503 C C . PHE A 1 189 ? -0.774 3.159 15.282 1.00 93.44 189 PHE A C 1
ATOM 1505 O O . PHE A 1 189 ? -0.404 2.200 15.957 1.00 93.44 189 PHE A O 1
ATOM 1512 N N . ARG A 1 190 ? -1.582 4.107 15.750 1.00 91.06 190 ARG A N 1
ATOM 1513 C CA . ARG A 1 190 ? -2.302 4.020 17.018 1.00 91.06 190 ARG A CA 1
ATOM 1514 C C . ARG A 1 190 ? -3.711 3.513 16.742 1.00 91.06 190 ARG A C 1
ATOM 1516 O O . ARG A 1 190 ? -4.489 4.169 16.059 1.00 91.06 190 ARG A O 1
ATOM 1523 N N . ILE A 1 191 ? -4.031 2.358 17.303 1.00 89.25 191 ILE A N 1
ATOM 1524 C CA . ILE A 1 191 ? -5.306 1.661 17.163 1.00 89.25 191 ILE A CA 1
ATOM 1525 C C . ILE A 1 191 ? -6.103 1.887 18.447 1.00 89.25 191 ILE A C 1
ATOM 1527 O O . ILE A 1 191 ? -5.666 1.510 19.542 1.00 89.25 191 ILE A O 1
ATOM 1531 N N . ARG A 1 192 ? -7.258 2.540 18.316 1.00 83.69 192 ARG A N 1
ATOM 1532 C CA . ARG A 1 192 ? -8.155 2.858 19.431 1.00 83.69 192 ARG A CA 1
ATOM 1533 C C . ARG A 1 192 ? -9.075 1.681 19.744 1.00 83.69 192 ARG A C 1
ATOM 1535 O O . ARG A 1 192 ? -9.422 0.893 18.867 1.00 83.69 192 ARG A O 1
ATOM 1542 N N . ARG A 1 193 ? -9.480 1.573 21.010 1.00 71.00 193 ARG A N 1
ATOM 1543 C CA . ARG A 1 193 ? -10.446 0.569 21.459 1.00 71.00 193 ARG A CA 1
ATOM 1544 C C . ARG A 1 193 ? -11.837 0.917 20.923 1.00 71.00 193 ARG A C 1
ATOM 1546 O O . ARG A 1 193 ? -12.274 2.058 21.037 1.00 71.00 193 ARG A O 1
ATOM 1553 N N . ALA A 1 194 ? -12.524 -0.071 20.359 1.00 62.78 194 ALA A N 1
ATOM 1554 C CA . ALA A 1 194 ? -13.919 0.048 19.949 1.00 62.78 194 ALA A CA 1
ATOM 1555 C C . ALA A 1 194 ? -14.835 -0.274 21.142 1.00 62.78 194 ALA A C 1
ATOM 1557 O O . ALA A 1 194 ? -15.454 -1.332 21.181 1.00 62.78 194 ALA A O 1
ATOM 1558 N N . GLU A 1 195 ? -14.869 0.603 22.145 1.00 65.62 195 GLU A N 1
ATOM 1559 C CA . GLU A 1 195 ? -15.813 0.499 23.264 1.00 65.62 195 GLU A CA 1
ATOM 1560 C C . GLU A 1 195 ? -16.563 1.811 23.471 1.00 65.62 195 GLU A C 1
ATOM 1562 O O . GLU A 1 195 ? -16.002 2.900 23.323 1.00 65.62 195 GLU A O 1
ATOM 1567 N N . GLU A 1 196 ? -17.846 1.698 23.815 1.00 59.09 196 GLU A N 1
ATOM 1568 C CA . GLU A 1 196 ? -18.669 2.844 24.190 1.00 59.09 196 GLU A CA 1
ATOM 1569 C C . GLU A 1 196 ? -18.058 3.552 25.407 1.00 59.09 196 GLU A C 1
ATOM 1571 O O . GLU A 1 196 ? -17.818 2.941 26.447 1.00 59.09 196 GLU A O 1
ATOM 1576 N N . GLY A 1 197 ? -17.793 4.854 25.267 1.00 64.62 197 GLY A N 1
ATOM 1577 C CA . GLY A 1 197 ? -17.187 5.675 26.318 1.00 64.62 197 GLY A CA 1
ATOM 1578 C C . GLY A 1 197 ? -15.656 5.731 26.306 1.00 64.62 197 GLY A C 1
ATOM 1579 O O . GLY A 1 197 ? -15.087 6.368 27.191 1.00 64.62 197 GLY A O 1
ATOM 1580 N N . ALA A 1 198 ? -14.985 5.124 25.319 1.00 68.81 198 ALA A N 1
ATOM 1581 C CA . ALA A 1 198 ? -13.550 5.310 25.130 1.00 68.81 198 ALA A CA 1
ATOM 1582 C C . ALA A 1 198 ? -13.218 6.789 24.845 1.00 68.81 198 ALA A C 1
ATOM 1584 O O . ALA A 1 198 ? -13.796 7.422 23.961 1.00 68.81 198 ALA A O 1
ATOM 1585 N N . ASP A 1 199 ? -12.262 7.325 25.597 1.00 73.31 199 ASP A N 1
ATOM 1586 C CA . ASP A 1 199 ? -11.738 8.685 25.472 1.00 73.31 199 ASP A CA 1
ATOM 1587 C C . ASP A 1 199 ? -10.253 8.680 25.055 1.00 73.31 199 ASP A C 1
ATOM 1589 O O . ASP A 1 199 ? -9.624 7.633 24.893 1.00 73.31 199 ASP A O 1
ATOM 1593 N N . GLU A 1 200 ? -9.643 9.859 24.913 1.00 69.00 200 GLU A N 1
ATOM 1594 C CA . GLU A 1 200 ? -8.222 9.989 24.548 1.00 69.00 200 GLU A CA 1
ATOM 1595 C C . GLU A 1 200 ? -7.243 9.373 25.567 1.00 69.00 200 GLU A C 1
ATOM 1597 O O . GLU A 1 200 ? -6.070 9.162 25.252 1.00 69.00 200 GLU A O 1
ATOM 1602 N N . ARG A 1 201 ? -7.693 9.094 26.798 1.00 72.81 201 ARG A N 1
ATOM 1603 C CA . ARG A 1 201 ? -6.875 8.502 27.869 1.00 72.81 201 ARG A CA 1
ATOM 1604 C C . ARG A 1 201 ? -6.987 6.983 27.914 1.00 72.81 201 ARG A C 1
ATOM 1606 O O . ARG A 1 201 ? -6.184 6.339 28.604 1.00 72.81 201 ARG A O 1
ATOM 1613 N N . SER A 1 202 ? -7.951 6.432 27.184 1.00 73.00 202 SER A N 1
ATOM 1614 C CA . SER A 1 202 ? -8.192 5.003 27.079 1.00 73.00 202 SER A CA 1
ATOM 1615 C C . SER A 1 202 ? -6.968 4.291 26.491 1.00 73.00 202 SER A C 1
ATOM 1617 O O . SER A 1 202 ? -6.245 4.855 25.662 1.00 73.00 202 SER A O 1
ATOM 1619 N N . PRO A 1 203 ? -6.673 3.061 26.944 1.00 72.69 203 PRO A N 1
ATOM 1620 C CA . PRO A 1 203 ? -5.549 2.304 26.418 1.00 72.69 203 PRO A CA 1
ATOM 1621 C C . PRO A 1 203 ? -5.712 2.100 24.906 1.00 72.69 203 PRO A C 1
ATOM 1623 O O . PRO A 1 203 ? -6.791 1.766 24.419 1.00 72.69 203 PRO A O 1
ATOM 1626 N N . CYS A 1 204 ? -4.624 2.300 24.170 1.00 77.38 204 CYS A N 1
ATOM 1627 C CA . CYS A 1 204 ? -4.544 2.077 22.731 1.00 77.38 204 CYS A CA 1
ATOM 1628 C C . CYS A 1 204 ? -3.371 1.146 22.415 1.00 77.38 204 CYS A C 1
ATOM 1630 O O . CYS A 1 204 ? -2.425 1.025 23.199 1.00 77.38 204 CYS A O 1
ATOM 1632 N N . LEU A 1 205 ? -3.448 0.477 21.268 1.00 83.44 205 LEU A N 1
ATOM 1633 C CA . LEU A 1 205 ? -2.376 -0.366 20.751 1.00 83.44 205 LEU A CA 1
ATOM 1634 C C . LEU A 1 205 ? -1.571 0.427 19.723 1.00 83.44 205 LEU A C 1
ATOM 1636 O O . LEU A 1 205 ? -2.151 0.979 18.793 1.00 83.44 205 LEU A O 1
ATOM 1640 N N . CYS A 1 206 ? -0.246 0.439 19.852 1.00 85.81 206 CYS A N 1
ATOM 1641 C CA . CYS A 1 206 ? 0.634 0.958 18.810 1.00 85.81 206 CYS A CA 1
ATOM 1642 C C . CYS A 1 206 ? 1.225 -0.198 17.993 1.00 85.81 206 CYS A C 1
ATOM 1644 O O . CYS A 1 206 ? 1.741 -1.174 18.546 1.00 85.81 206 CYS A O 1
ATOM 1646 N N . ALA A 1 207 ? 1.158 -0.087 16.671 1.00 86.94 207 ALA A N 1
ATOM 1647 C CA . ALA A 1 207 ? 1.643 -1.099 15.744 1.00 86.94 207 ALA A CA 1
ATOM 1648 C C . ALA A 1 207 ? 2.467 -0.457 14.627 1.00 86.94 207 ALA A C 1
ATOM 1650 O O . ALA A 1 207 ? 2.041 0.532 14.036 1.00 86.94 207 ALA A O 1
ATOM 1651 N N . LEU A 1 208 ? 3.619 -1.043 14.314 1.00 90.06 208 LEU A N 1
ATOM 1652 C CA . LEU A 1 208 ? 4.362 -0.740 13.098 1.00 90.06 208 LEU A CA 1
ATOM 1653 C C . LEU A 1 208 ? 3.893 -1.712 12.016 1.00 90.06 208 LEU A C 1
ATOM 1655 O O . LEU A 1 208 ? 4.050 -2.925 12.158 1.00 90.06 208 LEU A O 1
ATOM 1659 N N . LEU A 1 209 ? 3.307 -1.191 10.943 1.00 92.50 209 LEU A N 1
ATOM 1660 C CA . LEU A 1 209 ? 2.909 -1.996 9.792 1.00 92.50 209 LEU A CA 1
ATOM 1661 C C . LEU A 1 209 ? 3.742 -1.607 8.582 1.00 92.50 209 LEU A C 1
ATOM 1663 O O . LEU A 1 209 ? 3.945 -0.425 8.327 1.00 92.50 209 LEU A O 1
ATOM 1667 N N . LEU A 1 210 ? 4.196 -2.614 7.845 1.00 95.88 210 LEU A N 1
ATOM 1668 C CA . LEU A 1 210 ? 4.978 -2.491 6.629 1.00 95.88 210 LEU A CA 1
ATOM 1669 C C . LEU A 1 210 ? 4.284 -3.250 5.499 1.00 95.88 210 LEU A C 1
ATOM 1671 O O . LEU A 1 210 ? 3.904 -4.415 5.629 1.00 95.88 210 LEU A O 1
ATOM 1675 N N . ASN A 1 211 ? 4.147 -2.580 4.364 1.00 97.25 211 ASN A N 1
ATOM 1676 C CA . ASN A 1 211 ? 3.576 -3.119 3.146 1.00 97.25 211 ASN A CA 1
ATOM 1677 C C . ASN A 1 211 ? 4.595 -3.035 2.010 1.00 97.25 211 ASN A C 1
ATOM 1679 O O . ASN A 1 211 ? 5.262 -2.014 1.833 1.00 97.25 211 ASN A O 1
ATOM 1683 N N . THR A 1 212 ? 4.712 -4.100 1.221 1.00 96.88 212 THR A N 1
ATOM 1684 C CA . THR A 1 212 ? 5.654 -4.144 0.101 1.00 96.88 212 THR A CA 1
ATOM 1685 C C . THR A 1 212 ? 5.139 -5.023 -1.038 1.00 96.88 212 THR A C 1
ATOM 1687 O O . THR A 1 212 ? 4.133 -5.715 -0.920 1.00 96.88 212 THR A O 1
ATOM 1690 N N . HIS A 1 213 ? 5.837 -4.988 -2.169 1.00 95.38 213 HIS A N 1
ATOM 1691 C CA . HIS A 1 213 ? 5.608 -5.864 -3.307 1.00 95.38 213 HIS A CA 1
ATOM 1692 C C . HIS A 1 213 ? 6.968 -6.233 -3.907 1.00 95.38 213 HIS A C 1
ATOM 1694 O O . HIS A 1 213 ? 7.551 -5.460 -4.671 1.00 95.38 213 HIS A O 1
ATOM 1700 N N . LEU A 1 214 ? 7.476 -7.414 -3.546 1.00 94.94 214 LEU A N 1
ATOM 1701 C CA . LEU A 1 214 ? 8.818 -7.864 -3.918 1.00 94.94 214 LEU A CA 1
ATOM 1702 C C . LEU A 1 214 ? 8.967 -8.149 -5.423 1.00 94.94 214 LEU A C 1
ATOM 1704 O O . LEU A 1 214 ? 7.996 -8.304 -6.171 1.00 94.94 214 LEU A O 1
ATOM 1708 N N . ASP A 1 215 ? 10.213 -8.212 -5.895 1.00 94.50 215 ASP A N 1
ATOM 1709 C CA . ASP A 1 215 ? 10.501 -8.450 -7.307 1.00 94.50 215 ASP A CA 1
ATOM 1710 C C . ASP A 1 215 ? 10.058 -9.844 -7.782 1.00 94.50 215 ASP A C 1
ATOM 1712 O O . ASP A 1 215 ? 10.297 -10.866 -7.137 1.00 94.50 215 ASP A O 1
ATOM 1716 N N . HIS A 1 216 ? 9.407 -9.891 -8.943 1.00 91.12 216 HIS A N 1
ATOM 1717 C CA . HIS A 1 216 ? 8.842 -11.128 -9.484 1.00 91.12 216 HIS A CA 1
ATOM 1718 C C . HIS A 1 216 ? 9.827 -11.900 -10.379 1.00 91.12 216 HIS A C 1
ATOM 1720 O O . HIS A 1 216 ? 9.514 -13.013 -10.796 1.00 91.12 216 HIS A O 1
ATOM 1726 N N . ARG A 1 217 ? 11.001 -11.331 -10.697 1.00 93.50 217 ARG A N 1
ATOM 1727 C CA . ARG A 1 217 ? 12.017 -11.937 -11.571 1.00 93.50 217 ARG A CA 1
ATOM 1728 C C . ARG A 1 217 ? 13.270 -12.319 -10.794 1.00 93.50 217 ARG A C 1
ATOM 1730 O O . ARG A 1 217 ? 13.620 -13.493 -10.775 1.00 93.50 217 ARG A O 1
ATOM 1737 N N . SER A 1 218 ? 13.904 -11.366 -10.122 1.00 96.56 218 SER A N 1
ATOM 1738 C CA . SER A 1 218 ? 15.193 -11.562 -9.461 1.00 96.56 218 SER A CA 1
ATOM 1739 C C . SER A 1 218 ? 15.029 -12.147 -8.060 1.00 96.56 218 SER A C 1
ATOM 1741 O O . SER A 1 218 ? 14.409 -11.553 -7.179 1.00 96.56 218 SER A O 1
ATOM 1743 N N . GLU A 1 219 ? 15.594 -13.334 -7.848 1.00 96.50 219 GLU A N 1
ATOM 1744 C CA . GLU A 1 219 ? 15.678 -13.962 -6.528 1.00 96.50 219 GLU A CA 1
ATOM 1745 C C . GLU A 1 219 ? 16.582 -13.183 -5.578 1.00 96.50 219 GLU A C 1
ATOM 1747 O O . GLU A 1 219 ? 16.212 -12.980 -4.423 1.00 96.50 219 GLU A O 1
ATOM 1752 N N . GLN A 1 220 ? 17.704 -12.668 -6.083 1.00 97.31 220 GLN A N 1
ATOM 1753 C CA . GLN A 1 220 ? 18.606 -11.834 -5.299 1.00 97.31 220 GLN A CA 1
ATOM 1754 C C . GLN A 1 220 ? 17.905 -10.553 -4.835 1.00 97.31 220 GLN A C 1
ATOM 1756 O O . GLN A 1 220 ? 17.976 -10.219 -3.658 1.00 97.31 220 GLN A O 1
ATOM 1761 N N . ALA A 1 221 ? 17.144 -9.885 -5.711 1.00 96.00 221 ALA A N 1
ATOM 1762 C CA . ALA A 1 221 ? 16.375 -8.702 -5.327 1.00 96.00 221 ALA A CA 1
ATOM 1763 C C . ALA A 1 221 ? 15.312 -9.009 -4.262 1.00 96.00 221 ALA A C 1
ATOM 1765 O O . ALA A 1 221 ? 15.043 -8.165 -3.410 1.00 96.00 221 ALA A O 1
ATOM 1766 N N . ARG A 1 222 ? 14.712 -10.210 -4.276 1.00 95.38 222 ARG A N 1
ATOM 1767 C CA . ARG A 1 222 ? 13.813 -10.640 -3.195 1.00 95.38 222 ARG A CA 1
ATOM 1768 C C . ARG A 1 222 ? 14.570 -10.852 -1.890 1.00 95.38 222 ARG A C 1
ATOM 1770 O O . ARG A 1 222 ? 14.121 -10.346 -0.873 1.00 95.38 222 ARG A O 1
ATOM 1777 N N . ALA A 1 223 ? 15.694 -11.566 -1.915 1.00 95.38 223 ALA A N 1
ATOM 1778 C CA . ALA A 1 223 ? 16.480 -11.853 -0.718 1.00 95.38 223 ALA A CA 1
ATOM 1779 C C . ALA A 1 223 ? 17.019 -10.570 -0.062 1.00 95.38 223 ALA A C 1
ATOM 1781 O O . ALA A 1 223 ? 16.825 -10.363 1.134 1.00 95.38 223 ALA A O 1
ATOM 1782 N N . GLU A 1 224 ? 17.630 -9.684 -0.850 1.00 96.62 224 GLU A N 1
ATOM 1783 C CA . GLU A 1 224 ? 18.175 -8.414 -0.360 1.00 96.62 224 GLU A CA 1
ATOM 1784 C C . GLU A 1 224 ? 17.066 -7.430 0.028 1.00 96.62 224 GLU A C 1
ATOM 1786 O O . GLU A 1 224 ? 17.131 -6.805 1.083 1.00 96.62 224 GLU A O 1
ATOM 1791 N N . GLY A 1 225 ? 15.984 -7.356 -0.755 1.00 94.25 225 GLY A N 1
ATOM 1792 C CA . GLY A 1 225 ? 14.806 -6.562 -0.404 1.00 94.25 225 GLY A CA 1
ATOM 1793 C C . GLY A 1 225 ? 14.163 -7.011 0.912 1.00 94.25 225 GLY A C 1
ATOM 1794 O O . GLY A 1 225 ? 13.814 -6.171 1.733 1.00 94.25 225 GLY A O 1
ATOM 1795 N N . SER A 1 226 ? 14.064 -8.323 1.151 1.00 93.50 226 SER A N 1
ATOM 1796 C CA . SER A 1 226 ? 13.599 -8.881 2.426 1.00 93.50 226 SER A CA 1
ATOM 1797 C C . SER A 1 226 ? 14.566 -8.647 3.585 1.00 93.50 226 SER A C 1
ATOM 1799 O O . SER A 1 226 ? 14.133 -8.681 4.725 1.00 93.50 226 SER A O 1
ATOM 1801 N N . ARG A 1 227 ? 15.858 -8.424 3.326 1.00 92.62 227 ARG A N 1
ATOM 1802 C CA . ARG A 1 227 ? 16.850 -8.099 4.362 1.00 92.62 227 ARG A CA 1
ATOM 1803 C C . ARG A 1 227 ? 16.767 -6.635 4.812 1.00 92.62 227 ARG A C 1
ATOM 1805 O O . ARG A 1 227 ? 17.203 -6.317 5.915 1.00 92.62 227 ARG A O 1
ATOM 1812 N N . LEU A 1 228 ? 16.249 -5.752 3.957 1.00 91.75 228 LEU A N 1
ATOM 1813 C CA . LEU A 1 228 ? 16.053 -4.331 4.261 1.00 91.75 228 LEU A CA 1
ATOM 1814 C C . LEU A 1 228 ? 14.836 -4.047 5.157 1.00 91.75 228 LEU A C 1
ATOM 1816 O O . LEU A 1 228 ? 14.721 -2.925 5.651 1.00 91.75 228 LEU A O 1
ATOM 1820 N N . ILE A 1 229 ? 13.930 -5.013 5.325 1.00 90.06 229 ILE A N 1
ATOM 1821 C CA . ILE A 1 229 ? 12.659 -4.879 6.058 1.00 90.06 229 ILE A CA 1
ATOM 1822 C C . ILE A 1 229 ? 12.618 -5.816 7.262 1.00 90.06 229 ILE A C 1
ATOM 1824 O O . ILE A 1 229 ? 11.988 -5.419 8.266 1.00 90.06 229 ILE A O 1
#

Radius of gyration: 18.69 Å; chains: 1; bounding box: 42×31×62 Å

InterPro domains:
  IPR005135 Endonuclease/exonuclease/phosphatase [PF03372] (64-154)
  IPR036691 Endonuclease/exonuclease/phosphatase superfamily [G3DSA:3.60.10.10] (57-229)
  IPR036691 Endonuclease/exonuclease/phosphatase superfamily [SSF56219] (61-223)

Organism: NCBI:txid73915

pLDDT: mean 81.07, std 20.5, range [36.72, 98.25]

Foldseek 3Di:
DADALVRVVVPQPDKDKDKDFAFQDDQDWDDDLFKIKTWDDPPDDDGPDPPPDGRDGLAIFMEMETELAAADPVCVVVVNGSVRCLLNVLVVCVVSVHQKYFYKQDWPVSVVSNQVNVVVVVFHKDKDWFAQAADVQPHTGGITRMMIGGPVFKDFPDKDKFWLAPGGNRGFDDHQPFPGIWMKMKTWMWGFHPDPPGDPVRDTIIMIMMGIDFGPPGPRSSVSSVVVD